Protein AF-A0A9E6A1Q3-F1 (afdb_monomer_lite)

pLDDT: mean 79.86, std 14.68, range [33.06, 96.88]

Structure (mmCIF, N/CA/C/O backbone):
data_AF-A0A9E6A1Q3-F1
#
_entry.id   AF-A0A9E6A1Q3-F1
#
loop_
_atom_site.group_PDB
_atom_site.id
_atom_site.type_symbol
_atom_site.label_atom_id
_atom_site.label_alt_id
_atom_site.label_comp_id
_atom_site.label_asym_id
_atom_site.label_entity_id
_atom_site.label_seq_id
_atom_site.pdbx_PDB_ins_code
_atom_site.Cartn_x
_atom_site.Cartn_y
_atom_site.Cartn_z
_atom_site.occupancy
_atom_site.B_iso_or_equiv
_atom_site.auth_seq_id
_atom_site.auth_comp_id
_atom_site.auth_asym_id
_atom_site.auth_atom_id
_atom_site.pdbx_PDB_model_num
ATOM 1 N N . MET A 1 1 ? 6.473 4.244 3.920 1.00 41.72 1 MET A N 1
ATOM 2 C CA . MET A 1 1 ? 5.531 4.643 5.007 1.00 41.72 1 MET A CA 1
ATOM 3 C C . MET A 1 1 ? 5.797 6.080 5.426 1.00 41.72 1 MET A C 1
ATOM 5 O O . MET A 1 1 ? 4.923 6.903 5.194 1.00 41.72 1 MET A O 1
ATOM 9 N N . SER A 1 2 ? 6.996 6.431 5.923 1.00 33.06 2 SER A N 1
ATOM 10 C CA . SER A 1 2 ? 7.360 7.853 6.108 1.00 33.06 2 SER A CA 1
ATOM 11 C C . SER A 1 2 ? 7.245 8.636 4.798 1.00 33.06 2 SER A C 1
ATOM 13 O O . SER A 1 2 ? 6.787 9.771 4.814 1.00 33.06 2 SER A O 1
ATOM 15 N N . GLU A 1 3 ? 7.528 7.963 3.676 1.00 45.31 3 GLU A N 1
ATOM 16 C CA . GLU A 1 3 ? 7.469 8.487 2.301 1.00 45.31 3 GLU A CA 1
ATOM 17 C C . GLU A 1 3 ? 6.041 8.794 1.790 1.00 45.31 3 GLU A C 1
ATOM 19 O O . GLU A 1 3 ? 5.881 9.364 0.717 1.00 45.31 3 GLU A O 1
ATOM 24 N N . VAL A 1 4 ? 4.988 8.430 2.542 1.00 49.69 4 VAL A N 1
ATOM 25 C CA . VAL A 1 4 ? 3.578 8.738 2.206 1.00 49.69 4 VAL A CA 1
ATOM 26 C C . VAL A 1 4 ? 2.952 9.749 3.184 1.00 49.69 4 VAL A C 1
ATOM 28 O O . VAL A 1 4 ? 1.752 9.999 3.167 1.00 49.69 4 VAL A O 1
ATOM 31 N N . GLY A 1 5 ? 3.761 10.332 4.074 1.00 54.75 5 GLY A N 1
ATOM 32 C CA . GLY A 1 5 ? 3.290 11.166 5.184 1.00 54.75 5 GLY A CA 1
ATOM 33 C C . GLY A 1 5 ? 3.018 10.389 6.477 1.00 54.75 5 GLY A C 1
ATOM 34 O O . GLY A 1 5 ? 2.595 10.993 7.458 1.00 54.75 5 GLY A O 1
ATOM 35 N N . TYR A 1 6 ? 3.307 9.080 6.514 1.00 61.31 6 TYR A N 1
ATOM 36 C CA . TYR A 1 6 ? 3.085 8.214 7.675 1.00 61.31 6 TYR A CA 1
ATOM 37 C C . TYR A 1 6 ? 4.383 7.888 8.422 1.00 61.31 6 TYR A C 1
ATOM 39 O O . TYR A 1 6 ? 5.135 6.986 8.060 1.00 61.31 6 TYR A O 1
ATOM 47 N N . THR A 1 7 ? 4.665 8.557 9.534 1.00 68.94 7 THR A N 1
ATOM 48 C CA . THR A 1 7 ? 5.829 8.213 10.365 1.00 68.94 7 THR A CA 1
ATOM 49 C C . THR A 1 7 ? 5.552 6.947 11.172 1.00 68.94 7 THR A C 1
ATOM 51 O O . THR A 1 7 ? 4.743 6.984 12.097 1.00 68.94 7 THR A O 1
ATOM 54 N N . VAL A 1 8 ? 6.230 5.839 10.847 1.00 71.62 8 VAL A N 1
ATOM 55 C CA . VAL A 1 8 ? 6.126 4.576 11.600 1.00 71.62 8 VAL A CA 1
ATOM 56 C C . VAL A 1 8 ? 6.721 4.765 12.993 1.00 71.62 8 VAL A C 1
ATOM 58 O O . VAL A 1 8 ? 7.899 5.081 13.132 1.00 71.62 8 VAL A O 1
ATOM 61 N N . ILE A 1 9 ? 5.900 4.556 14.016 1.00 69.38 9 ILE A N 1
ATOM 62 C CA . ILE A 1 9 ? 6.267 4.682 15.429 1.00 69.38 9 ILE A CA 1
ATOM 63 C C . ILE A 1 9 ? 6.872 3.371 15.923 1.00 69.38 9 ILE A C 1
ATOM 65 O O . ILE A 1 9 ? 7.862 3.369 16.650 1.00 69.38 9 ILE A O 1
ATOM 69 N N . SER A 1 10 ? 6.278 2.244 15.527 1.00 67.19 10 SER A N 1
ATOM 70 C CA . SER A 1 10 ? 6.780 0.927 15.895 1.00 67.19 10 SER A CA 1
ATOM 71 C C . SER A 1 10 ? 6.367 -0.135 14.881 1.00 67.19 10 SER A C 1
ATOM 73 O O . SER A 1 10 ? 5.315 -0.045 14.247 1.00 67.19 10 SER A O 1
ATOM 75 N N . ARG A 1 11 ? 7.243 -1.131 14.729 1.00 59.75 11 ARG A N 1
ATOM 76 C CA . ARG A 1 11 ? 6.952 -2.424 14.110 1.00 59.75 11 ARG A CA 1
ATOM 77 C C . ARG A 1 11 ? 7.217 -3.490 15.173 1.00 59.75 11 ARG A C 1
ATOM 79 O O . ARG A 1 11 ? 8.221 -3.364 15.886 1.00 59.75 11 ARG A O 1
ATOM 86 N N . PRO A 1 12 ? 6.366 -4.508 15.309 1.00 54.03 12 PRO A N 1
ATOM 87 C CA . PRO A 1 12 ? 6.517 -5.516 16.335 1.00 54.03 12 PRO A CA 1
ATOM 88 C C . PRO A 1 12 ? 7.824 -6.293 16.152 1.00 54.03 12 PRO A C 1
ATOM 90 O O . PRO A 1 12 ? 8.255 -6.598 15.037 1.00 54.03 12 PRO A O 1
ATOM 93 N N . LYS A 1 13 ? 8.479 -6.611 17.273 1.00 43.16 13 LYS A N 1
ATOM 94 C CA . LYS A 1 13 ? 9.633 -7.517 17.310 1.00 43.16 13 LYS A CA 1
ATOM 95 C C . LYS A 1 13 ? 9.126 -8.948 17.503 1.00 43.16 13 LYS A C 1
ATOM 97 O O . LYS A 1 13 ? 8.112 -9.168 18.163 1.00 43.16 13 LYS A O 1
ATOM 102 N N . ARG A 1 14 ? 9.834 -9.942 16.952 1.00 41.19 14 ARG A N 1
ATOM 103 C CA . ARG A 1 14 ? 9.524 -11.362 17.208 1.00 41.19 14 ARG A CA 1
ATOM 104 C C . ARG A 1 14 ? 9.486 -11.616 18.725 1.00 41.19 14 ARG A C 1
ATOM 106 O O . ARG A 1 14 ? 10.482 -11.359 19.394 1.00 41.19 14 ARG A O 1
ATOM 113 N N . GLY A 1 15 ? 8.362 -12.130 19.235 1.00 42.81 15 GLY A N 1
ATOM 114 C CA . GLY A 1 15 ? 8.208 -12.591 20.624 1.00 42.81 15 GLY A CA 1
ATOM 115 C C . GLY A 1 15 ? 7.443 -11.675 21.593 1.00 42.81 15 GLY A C 1
ATOM 116 O O . GLY A 1 15 ? 7.253 -12.072 22.736 1.00 42.81 15 GLY A O 1
ATOM 117 N N . THR A 1 16 ? 6.985 -10.487 21.182 1.00 51.22 16 THR A N 1
ATOM 118 C CA . THR A 1 16 ? 6.140 -9.611 22.024 1.00 51.22 16 THR A CA 1
ATOM 119 C C . THR A 1 16 ? 4.667 -9.708 21.643 1.00 51.22 16 THR A C 1
ATOM 121 O O . THR A 1 16 ? 4.363 -9.713 20.452 1.00 51.22 16 THR A O 1
ATOM 124 N N . THR A 1 17 ? 3.764 -9.742 22.631 1.00 64.81 17 THR A N 1
ATOM 125 C CA . THR A 1 17 ? 2.309 -9.632 22.422 1.00 64.81 17 THR A CA 1
ATOM 126 C C . THR A 1 17 ? 1.991 -8.318 21.715 1.00 64.81 17 THR A C 1
ATOM 128 O O . THR A 1 17 ? 2.450 -7.263 22.151 1.00 64.81 17 THR A O 1
ATOM 131 N N . GLN A 1 18 ? 1.255 -8.393 20.606 1.00 69.94 18 GLN A N 1
ATOM 132 C CA . GLN A 1 18 ? 1.054 -7.263 19.688 1.00 69.94 18 GLN A CA 1
ATOM 133 C C . GLN A 1 18 ? -0.307 -6.576 19.874 1.00 69.94 18 GLN A C 1
ATOM 135 O O . GLN A 1 18 ? -0.526 -5.523 19.288 1.00 69.94 18 GLN A O 1
ATOM 140 N N . TYR A 1 19 ? -1.179 -7.128 20.732 1.00 85.44 19 TYR A N 1
ATOM 141 C CA . TYR A 1 19 ? -2.504 -6.590 21.085 1.00 85.44 19 TYR A CA 1
ATOM 142 C C . TYR A 1 19 ? -3.284 -6.095 19.855 1.00 85.44 19 TYR A C 1
ATOM 144 O O . TYR A 1 19 ? -3.743 -4.955 19.811 1.00 85.44 19 TYR A O 1
ATOM 152 N N . GLY A 1 20 ? -3.301 -6.926 18.811 1.00 82.81 20 GLY A N 1
ATOM 153 C CA . GLY A 1 20 ? -3.921 -6.648 17.517 1.00 82.81 20 GLY A CA 1
ATOM 154 C C . GLY A 1 20 ? -3.235 -5.638 16.582 1.00 82.81 20 GLY A C 1
ATOM 155 O O . GLY A 1 20 ? -3.637 -5.561 15.421 1.00 82.81 20 GLY A O 1
ATOM 156 N N . VAL A 1 21 ? -2.210 -4.891 17.022 1.00 86.12 21 VAL A N 1
ATOM 157 C CA . VAL A 1 21 ? -1.504 -3.887 16.198 1.00 86.12 21 VAL A CA 1
ATOM 158 C C . VAL A 1 21 ? -0.255 -4.471 15.538 1.00 86.12 21 VAL A C 1
ATOM 160 O O . VAL A 1 21 ? 0.769 -4.687 16.191 1.00 86.12 21 VAL A O 1
ATOM 163 N N . ASP A 1 22 ? -0.290 -4.606 14.213 1.00 82.75 22 ASP A N 1
ATOM 164 C CA . ASP A 1 22 ? 0.867 -5.007 13.407 1.00 82.75 22 ASP A CA 1
ATOM 165 C C . ASP A 1 22 ? 1.773 -3.822 13.059 1.00 82.75 22 ASP A C 1
ATOM 167 O O . ASP A 1 22 ? 2.991 -3.965 12.953 1.00 82.75 22 ASP A O 1
ATOM 171 N N . VAL A 1 23 ? 1.214 -2.624 12.862 1.00 83.06 23 VAL A N 1
ATOM 172 C CA . VAL A 1 23 ? 2.000 -1.402 12.627 1.00 83.06 23 VAL A CA 1
ATOM 173 C C . VAL A 1 23 ? 1.322 -0.208 13.284 1.00 83.06 23 VAL A C 1
ATOM 175 O O . VAL A 1 23 ? 0.138 0.030 13.080 1.00 83.06 23 VAL A O 1
ATOM 178 N N . ALA A 1 24 ? 2.097 0.602 14.008 1.00 86.25 24 ALA A N 1
ATOM 179 C CA . ALA A 1 24 ? 1.645 1.905 14.488 1.00 86.25 24 ALA A CA 1
ATOM 180 C C . ALA A 1 24 ? 2.363 3.027 13.733 1.00 86.25 24 ALA A C 1
ATOM 182 O O . ALA A 1 24 ? 3.597 3.033 13.647 1.00 86.25 24 ALA A O 1
ATOM 183 N N . ALA A 1 25 ? 1.615 4.002 13.225 1.00 86.12 25 ALA A N 1
ATOM 184 C CA . ALA A 1 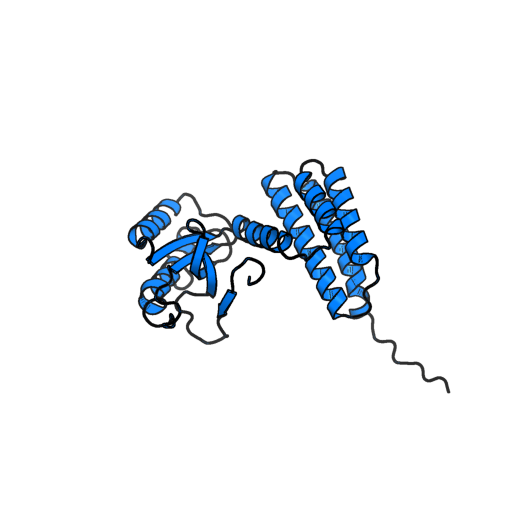25 ? 2.150 5.160 12.516 1.00 86.12 25 ALA A CA 1
ATOM 185 C C . ALA A 1 25 ? 1.419 6.456 12.903 1.00 86.12 25 ALA A C 1
ATOM 187 O O . ALA A 1 25 ? 0.345 6.418 13.486 1.00 86.12 25 ALA A O 1
ATOM 188 N N . THR A 1 26 ? 1.993 7.615 12.583 1.00 85.94 26 THR A N 1
ATOM 189 C CA . THR A 1 26 ? 1.254 8.892 12.571 1.00 85.94 26 THR A CA 1
ATOM 190 C C . THR A 1 26 ? 1.211 9.441 11.161 1.00 85.94 26 THR A C 1
ATOM 192 O O . THR A 1 26 ? 2.246 9.415 10.503 1.00 85.94 26 THR A O 1
ATOM 195 N N . GLY A 1 27 ? 0.073 9.959 10.719 1.00 84.75 27 GLY A N 1
ATOM 196 C CA . GLY A 1 27 ? -0.100 10.530 9.384 1.00 84.75 27 GLY A CA 1
ATOM 197 C C . GLY A 1 27 ? -1.204 11.584 9.355 1.00 84.75 27 GLY A C 1
ATOM 198 O O . GLY A 1 27 ? -1.805 11.845 10.398 1.00 84.75 27 GLY A O 1
ATOM 199 N N . PRO A 1 28 ? -1.447 12.224 8.205 1.00 80.81 28 PRO A N 1
ATOM 200 C CA . PRO A 1 28 ? -2.583 13.121 8.048 1.00 80.81 28 PRO A CA 1
ATOM 201 C C . PRO A 1 28 ? -3.895 12.328 8.080 1.00 80.81 28 PRO A C 1
ATOM 203 O O . PRO A 1 28 ? -3.993 11.245 7.504 1.00 80.81 28 PRO A O 1
ATOM 206 N N . HIS A 1 29 ? -4.897 12.872 8.756 1.00 84.06 29 HIS A N 1
ATOM 207 C CA . HIS A 1 29 ? -6.258 12.369 8.776 1.00 84.06 29 HIS A CA 1
ATOM 208 C C . HIS A 1 29 ? -6.844 12.443 7.358 1.00 84.06 29 HIS A C 1
ATOM 210 O O . HIS A 1 29 ? -6.679 13.484 6.716 1.00 84.06 29 HIS A O 1
ATOM 216 N N . PRO A 1 30 ? -7.535 11.401 6.861 1.00 73.69 30 PRO A N 1
ATOM 217 C CA . PRO A 1 30 ? -8.061 11.389 5.495 1.00 73.69 30 PRO A CA 1
ATOM 218 C C . PRO A 1 30 ? -9.034 12.540 5.217 1.00 73.69 30 PRO A C 1
ATOM 220 O O . PRO A 1 30 ? -8.963 13.159 4.161 1.00 73.69 30 PRO A O 1
ATOM 223 N N . GLU A 1 31 ? -9.898 12.853 6.186 1.00 78.31 31 GLU A N 1
ATOM 224 C CA . GLU A 1 31 ? -10.905 13.915 6.047 1.00 78.31 31 GLU A CA 1
ATOM 225 C C . GLU A 1 31 ? -10.415 15.306 6.478 1.00 78.31 31 GLU A C 1
ATOM 227 O O . GLU A 1 31 ? -10.558 16.273 5.734 1.00 78.31 31 GLU A O 1
ATOM 232 N N . THR A 1 32 ? -9.822 15.433 7.672 1.00 82.06 32 THR A N 1
ATOM 233 C CA . THR A 1 32 ? -9.476 16.744 8.251 1.00 82.06 32 THR A CA 1
ATOM 234 C C . THR A 1 32 ? -8.068 17.224 7.893 1.00 82.06 32 THR A C 1
ATOM 236 O O . THR A 1 32 ? -7.755 18.401 8.053 1.00 82.06 32 THR A O 1
ATOM 239 N N . GLY A 1 33 ? -7.186 16.330 7.431 1.00 80.19 33 GLY A N 1
ATOM 240 C CA . GLY A 1 33 ? -5.771 16.620 7.180 1.00 80.19 33 GLY A CA 1
ATOM 241 C C . GLY A 1 33 ? -4.913 16.813 8.439 1.00 80.19 33 GLY A C 1
ATOM 242 O O . GLY A 1 33 ? -3.691 16.938 8.329 1.00 80.19 33 GLY A O 1
ATOM 243 N N . GLU A 1 34 ? -5.511 16.809 9.634 1.00 86.50 34 GLU A N 1
ATOM 244 C CA . GLU A 1 34 ? -4.795 16.941 10.906 1.00 86.50 34 GLU A CA 1
ATOM 245 C C . GLU A 1 34 ? -3.989 15.686 11.251 1.00 86.50 34 GLU A C 1
ATOM 247 O O . GLU A 1 34 ? -4.135 14.630 10.646 1.00 86.50 34 GLU A O 1
ATOM 252 N N . LYS A 1 35 ? -3.092 15.765 12.236 1.00 88.69 35 LYS A N 1
ATOM 253 C CA . LYS A 1 35 ? -2.249 14.619 12.584 1.00 88.69 35 LYS A CA 1
ATOM 254 C C . LYS A 1 35 ? -3.039 13.565 13.369 1.00 88.69 35 LYS A C 1
ATOM 256 O O . LYS A 1 35 ? -3.413 13.805 14.512 1.00 88.69 35 LYS A O 1
ATOM 261 N N . ALA A 1 36 ? -3.175 12.376 12.795 1.00 91.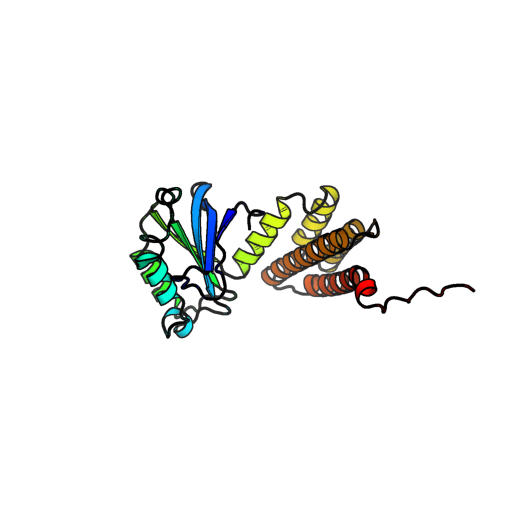06 36 ALA A N 1
ATOM 262 C CA . ALA A 1 36 ? -3.813 11.211 13.399 1.00 91.06 36 ALA A CA 1
ATOM 263 C C . ALA A 1 36 ? -2.807 10.081 13.670 1.00 91.06 36 ALA A C 1
ATOM 265 O O . ALA A 1 36 ? -1.750 9.983 13.030 1.00 91.06 36 ALA A O 1
ATOM 266 N N . MET A 1 37 ? -3.135 9.210 14.625 1.00 91.50 37 MET A N 1
ATOM 267 C CA . MET A 1 37 ? -2.415 7.963 14.877 1.00 91.50 37 MET A CA 1
ATOM 268 C C . MET A 1 37 ? -3.121 6.816 14.158 1.00 91.50 37 MET A C 1
ATOM 270 O O . MET A 1 37 ? -4.300 6.585 14.377 1.00 91.50 37 MET A O 1
ATOM 274 N N . PHE A 1 38 ? -2.388 6.071 13.341 1.00 90.94 38 PHE A N 1
ATOM 275 C CA . PHE A 1 38 ? -2.890 4.915 12.612 1.00 90.94 38 PHE A CA 1
ATOM 276 C C . PHE A 1 38 ? -2.417 3.629 13.281 1.00 90.94 38 PHE A C 1
ATOM 278 O O . PHE A 1 38 ? -1.216 3.455 13.521 1.00 90.94 38 PHE A O 1
ATOM 285 N N . LEU A 1 39 ? -3.361 2.737 13.565 1.00 92.00 39 LEU A N 1
ATOM 286 C CA . LEU A 1 39 ? -3.146 1.416 14.145 1.00 92.00 39 LEU A CA 1
ATOM 287 C C . LEU A 1 39 ? -3.582 0.379 13.112 1.00 92.00 39 LEU A C 1
ATOM 289 O O . LEU A 1 39 ? -4.772 0.173 12.900 1.00 92.00 39 LEU A O 1
ATOM 293 N N . LEU A 1 40 ? -2.615 -0.214 12.417 1.00 88.44 40 LEU A N 1
ATOM 294 C CA . LEU A 1 40 ? -2.871 -1.137 11.318 1.00 88.44 40 LEU A CA 1
ATOM 295 C C . LEU A 1 40 ? -2.932 -2.562 11.863 1.00 88.44 40 LEU A C 1
ATOM 297 O O . LEU A 1 40 ? -1.990 -3.002 12.530 1.00 88.44 40 LEU A O 1
ATOM 301 N N . SER A 1 41 ? -3.997 -3.274 11.512 1.00 87.50 41 SER A N 1
ATOM 302 C CA . SER A 1 41 ? -4.129 -4.719 11.700 1.00 87.50 41 SER A CA 1
ATOM 303 C C . SER A 1 41 ? -4.179 -5.379 10.323 1.00 87.50 41 SER A C 1
ATOM 305 O O . SER A 1 41 ? -5.018 -5.021 9.498 1.00 87.50 41 SER A O 1
ATOM 307 N N . ILE A 1 42 ? -3.232 -6.270 10.035 1.00 83.62 42 ILE A N 1
ATOM 308 C CA . ILE A 1 42 ? -2.949 -6.787 8.694 1.00 83.62 42 ILE A CA 1
ATOM 309 C C . ILE A 1 42 ? -3.382 -8.251 8.583 1.00 83.62 42 ILE A C 1
ATOM 311 O O . ILE A 1 42 ? -2.961 -9.110 9.361 1.00 83.62 42 ILE A O 1
ATOM 315 N N . LYS A 1 43 ? -4.165 -8.557 7.545 1.00 81.44 43 LYS A N 1
ATOM 316 C CA . LYS A 1 43 ? -4.543 -9.918 7.144 1.00 81.44 43 LYS A CA 1
ATOM 317 C C . LYS A 1 43 ? -4.266 -10.163 5.666 1.00 81.44 43 LYS A C 1
ATOM 319 O O . LYS A 1 43 ? -4.310 -9.262 4.838 1.00 81.44 43 LYS A O 1
ATOM 324 N N . SER A 1 44 ? -3.914 -11.396 5.327 1.00 72.00 44 SER A N 1
ATOM 325 C CA . SER A 1 44 ? -3.667 -11.801 3.941 1.00 72.00 44 SER A CA 1
ATOM 326 C C . SER A 1 44 ? -4.926 -12.399 3.323 1.00 72.00 44 SER A C 1
ATOM 328 O O . SER A 1 44 ? -5.563 -13.224 3.967 1.00 72.00 44 SER A O 1
ATOM 330 N N . GLY A 1 45 ? -5.202 -12.080 2.057 1.00 74.00 45 GLY A N 1
ATOM 331 C CA . GLY A 1 45 ? -6.327 -12.649 1.307 1.00 74.00 45 GLY A CA 1
ATOM 332 C C . GLY A 1 45 ? -7.638 -11.877 1.470 1.00 74.00 45 GLY A C 1
ATOM 333 O O . GLY A 1 45 ? -7.629 -10.728 1.921 1.00 74.00 45 GLY A O 1
ATOM 334 N N . ASN A 1 46 ? -8.734 -12.514 1.051 1.00 76.94 46 ASN A N 1
ATOM 335 C CA . ASN A 1 46 ? -10.092 -11.983 1.167 1.00 76.94 46 ASN A CA 1
ATOM 336 C C . ASN A 1 46 ? -10.575 -12.057 2.615 1.00 76.94 46 ASN A C 1
ATOM 338 O O . ASN A 1 46 ? -10.248 -12.995 3.346 1.00 76.94 46 ASN A O 1
ATOM 342 N N . LEU A 1 47 ? -11.391 -11.086 3.015 1.00 83.31 47 LEU A N 1
ATOM 343 C CA . LEU A 1 47 ? -12.027 -11.088 4.321 1.00 83.31 47 LEU A CA 1
ATOM 344 C C . LEU A 1 47 ? -13.383 -11.788 4.209 1.00 83.31 47 LEU A C 1
ATOM 346 O O . LEU A 1 47 ? -14.385 -11.166 3.865 1.00 83.31 47 LEU A O 1
ATOM 350 N N . ALA A 1 48 ? -13.381 -13.089 4.492 1.00 87.38 48 ALA A N 1
ATOM 351 C CA . ALA A 1 48 ? -14.572 -13.925 4.604 1.00 87.38 48 ALA A CA 1
ATOM 352 C C . ALA A 1 48 ? -15.083 -13.976 6.055 1.00 87.38 48 ALA A C 1
ATOM 354 O O . ALA A 1 48 ? -14.433 -13.506 6.996 1.00 87.38 48 ALA A O 1
ATOM 355 N N . ARG A 1 49 ? -16.234 -14.620 6.276 1.00 86.00 49 ARG A N 1
ATOM 356 C CA . ARG A 1 49 ? -16.831 -14.773 7.615 1.00 86.00 49 ARG A CA 1
ATOM 357 C C . ARG A 1 49 ? -15.890 -15.397 8.654 1.00 86.00 49 ARG A C 1
ATOM 359 O O . ARG A 1 49 ? -15.880 -14.948 9.804 1.00 86.00 49 ARG A O 1
ATOM 366 N N . ASP A 1 50 ? -15.123 -16.411 8.262 1.00 86.44 50 ASP A N 1
ATOM 367 C CA . ASP A 1 50 ? -14.193 -17.086 9.170 1.00 86.44 50 ASP A CA 1
ATOM 368 C C . ASP A 1 50 ? -12.993 -16.204 9.517 1.00 86.44 50 ASP A C 1
ATOM 370 O O . ASP A 1 50 ? -12.642 -16.087 10.690 1.00 86.44 50 ASP A O 1
ATOM 374 N N . GLU A 1 51 ? -12.449 -15.488 8.534 1.00 85.12 51 GLU A N 1
ATOM 375 C CA . GLU A 1 51 ? -11.359 -14.530 8.745 1.00 85.12 51 GLU A CA 1
ATOM 376 C C . GLU A 1 51 ? -11.798 -13.315 9.573 1.00 85.12 51 GLU A C 1
ATOM 378 O O . GLU A 1 51 ? -10.986 -12.680 10.248 1.00 85.12 51 GLU A O 1
ATOM 383 N N . TRP A 1 52 ? -13.094 -12.996 9.586 1.00 87.94 52 TRP A N 1
ATOM 384 C CA . TRP A 1 52 ? -13.628 -11.927 10.420 1.00 87.94 52 TRP A CA 1
ATOM 385 C C . TRP A 1 52 ? -13.703 -12.304 11.899 1.00 87.94 52 TRP A C 1
ATOM 387 O O . TRP A 1 52 ? -13.241 -11.529 12.732 1.00 87.94 52 TRP A O 1
ATOM 397 N N . ALA A 1 53 ? -14.267 -13.465 12.251 1.00 83.12 53 ALA A N 1
ATOM 398 C CA . ALA A 1 53 ? -14.625 -13.769 13.644 1.00 83.12 53 ALA A CA 1
ATOM 399 C C . ALA A 1 53 ? -14.115 -15.114 14.189 1.00 83.12 53 ALA A C 1
ATOM 401 O O . ALA A 1 53 ? -14.135 -15.316 15.407 1.00 83.12 53 ALA A O 1
ATOM 402 N N . THR A 1 54 ? -13.680 -16.043 13.339 1.00 80.50 54 THR A N 1
ATOM 403 C CA . THR A 1 54 ? -13.419 -17.424 13.751 1.00 80.50 54 THR A CA 1
ATOM 404 C C . THR A 1 54 ? -11.937 -17.643 14.070 1.00 80.50 54 THR A C 1
ATOM 406 O O . THR A 1 54 ? -11.086 -17.778 13.198 1.00 80.50 54 THR A O 1
ATOM 409 N N . GLY A 1 55 ? -11.626 -17.767 15.362 1.00 72.75 55 GLY A N 1
ATOM 410 C CA . GLY A 1 55 ? -10.306 -18.178 15.845 1.00 72.75 55 GLY A CA 1
ATOM 411 C C . GLY A 1 55 ? -9.358 -17.024 16.180 1.00 72.75 55 GLY A C 1
ATOM 412 O O . GLY A 1 55 ? -9.635 -15.853 15.951 1.00 72.75 55 GLY A O 1
ATOM 413 N N . LYS A 1 56 ? -8.200 -17.360 16.764 1.00 69.25 56 LYS A N 1
ATOM 414 C CA . LYS A 1 56 ? -7.226 -16.370 17.273 1.00 69.25 56 LYS A CA 1
ATOM 415 C C . LYS A 1 56 ? -6.556 -15.532 16.182 1.00 69.25 56 LYS A C 1
ATOM 417 O O . LYS A 1 56 ? -5.923 -14.534 16.493 1.00 69.25 56 LYS A O 1
ATOM 422 N N . GLN A 1 57 ? -6.633 -15.983 14.932 1.00 71.81 57 GLN A N 1
ATOM 423 C CA . GLN A 1 57 ? -6.071 -15.287 13.778 1.00 71.81 57 GLN A CA 1
ATOM 424 C C . GLN A 1 57 ? -7.121 -14.476 13.017 1.00 71.81 57 GLN A C 1
ATOM 426 O O . GLN A 1 57 ? -6.757 -13.834 12.039 1.00 71.81 57 GLN A O 1
ATOM 431 N N . ALA A 1 58 ? -8.375 -14.454 13.471 1.00 85.50 58 ALA A N 1
ATOM 432 C CA . ALA A 1 58 ? -9.395 -13.610 12.877 1.00 85.50 58 ALA A CA 1
ATOM 433 C C . ALA A 1 58 ? -9.129 -12.119 13.156 1.00 85.50 58 ALA A C 1
ATOM 435 O O . ALA A 1 58 ? -8.432 -11.745 14.110 1.00 85.50 58 ALA A O 1
ATOM 436 N N . LEU A 1 59 ? -9.688 -11.256 12.312 1.00 87.88 59 LEU A N 1
ATOM 437 C CA . LEU A 1 59 ? -9.476 -9.816 12.380 1.00 87.88 59 LEU A CA 1
ATOM 438 C C . LEU A 1 59 ? -10.199 -9.186 13.575 1.00 87.88 59 LEU A C 1
ATOM 440 O O . LEU A 1 59 ? -9.580 -8.439 14.327 1.00 87.88 59 LEU A O 1
ATOM 444 N N . ARG A 1 60 ? -11.472 -9.520 13.812 1.00 91.50 60 ARG A N 1
ATOM 445 C CA . ARG A 1 60 ? -12.269 -8.896 14.878 1.00 91.50 60 ARG A CA 1
ATOM 446 C C . ARG A 1 60 ? -11.645 -9.029 16.274 1.00 91.50 60 ARG A C 1
ATOM 448 O O . ARG A 1 60 ? -11.552 -7.999 16.936 1.00 91.50 60 ARG A O 1
ATOM 455 N N . PRO A 1 61 ? -11.168 -10.207 16.726 1.00 91.25 61 PRO A N 1
ATOM 456 C CA . PRO A 1 61 ? -10.479 -10.307 18.013 1.00 91.25 61 PRO A CA 1
ATOM 457 C C . PRO A 1 61 ? -9.257 -9.388 18.109 1.00 91.25 61 PRO A C 1
ATOM 459 O O . PRO A 1 61 ? -8.987 -8.826 19.164 1.00 91.25 61 PRO A O 1
ATOM 462 N N . SER A 1 62 ? -8.544 -9.189 16.995 1.00 90.69 62 SER A N 1
ATOM 463 C CA . SER A 1 62 ? -7.413 -8.260 16.947 1.00 90.69 62 SER A CA 1
ATOM 464 C C . SER A 1 62 ? -7.890 -6.818 17.143 1.00 90.69 62 SER A C 1
ATOM 466 O O . SER A 1 62 ? -7.314 -6.092 17.943 1.00 90.69 62 SER A O 1
ATOM 468 N N . LEU A 1 63 ? -8.981 -6.408 16.489 1.00 93.38 63 LEU A N 1
ATOM 469 C CA . LEU A 1 63 ? -9.561 -5.071 16.671 1.00 93.38 63 LEU A CA 1
ATOM 470 C C . LEU A 1 63 ? -10.072 -4.848 18.103 1.00 93.38 63 LEU A C 1
ATOM 472 O O . LEU A 1 63 ? -9.873 -3.772 18.662 1.00 93.38 63 LEU A O 1
ATOM 476 N N . GLU A 1 64 ? -10.689 -5.861 18.712 1.00 93.94 64 GLU A N 1
ATOM 477 C CA . GLU A 1 64 ? -11.119 -5.820 20.115 1.00 93.94 64 GLU A CA 1
ATOM 478 C C . GLU A 1 64 ? -9.908 -5.641 21.056 1.00 93.94 64 GLU A C 1
ATOM 480 O O . GLU A 1 64 ? -9.935 -4.776 21.928 1.00 93.94 64 GLU A O 1
ATOM 485 N N . GLU A 1 65 ? -8.786 -6.335 20.822 1.00 92.31 65 GLU A N 1
ATOM 486 C CA . GLU A 1 65 ? -7.544 -6.111 21.582 1.00 92.31 65 GLU A CA 1
ATOM 487 C C . GLU A 1 65 ? -6.976 -4.688 21.415 1.00 92.31 65 GLU A C 1
ATOM 489 O O . GLU A 1 65 ? -6.449 -4.114 22.378 1.00 92.31 65 GLU A O 1
ATOM 494 N N . ILE A 1 66 ? -7.094 -4.096 20.219 1.00 93.25 66 ILE A N 1
ATOM 495 C CA . ILE A 1 66 ? -6.667 -2.711 19.977 1.00 93.25 66 ILE A CA 1
ATOM 496 C C . ILE A 1 66 ? -7.471 -1.750 20.856 1.00 93.25 66 ILE A C 1
ATOM 498 O O . ILE A 1 66 ? -6.884 -0.895 21.529 1.00 93.25 66 ILE A O 1
ATOM 502 N N . LEU A 1 67 ? -8.796 -1.900 20.851 1.00 94.00 67 LEU A N 1
ATOM 503 C CA . LEU A 1 67 ? -9.731 -1.052 21.590 1.00 94.00 67 LEU A CA 1
ATOM 504 C C . LEU A 1 67 ? -9.568 -1.220 23.107 1.00 94.00 67 LEU A C 1
ATOM 506 O O . LEU A 1 67 ? -9.431 -0.232 23.828 1.00 94.00 67 LEU A O 1
ATOM 510 N N . ASP A 1 68 ? -9.514 -2.463 23.584 1.00 93.75 68 ASP A N 1
ATOM 511 C CA . ASP A 1 68 ? -9.586 -2.774 25.014 1.00 93.75 68 ASP A CA 1
ATOM 512 C C . ASP A 1 68 ? -8.226 -2.685 25.720 1.00 93.75 68 ASP A C 1
ATOM 514 O O . ASP A 1 68 ? -8.146 -2.446 26.933 1.00 93.75 68 ASP A O 1
ATOM 518 N N . VAL A 1 69 ? -7.128 -2.899 24.986 1.00 92.44 69 VAL A N 1
ATOM 519 C CA . VAL A 1 69 ? -5.788 -3.032 25.574 1.00 92.44 69 VAL A CA 1
ATOM 520 C C . VAL A 1 69 ? -4.802 -2.039 24.982 1.00 92.44 69 VAL A C 1
ATOM 522 O O . VAL A 1 69 ? -4.161 -1.303 25.740 1.00 92.44 69 VAL A O 1
ATOM 525 N N . TYR A 1 70 ? -4.655 -1.991 23.658 1.00 91.31 70 TYR A N 1
ATOM 526 C CA . TYR A 1 70 ? -3.592 -1.196 23.048 1.00 91.31 70 TYR A CA 1
ATOM 527 C C . TYR A 1 70 ? -3.814 0.308 23.236 1.00 91.31 70 TYR A C 1
ATOM 529 O O . TYR A 1 70 ? -2.933 0.997 23.761 1.00 91.31 70 TYR A O 1
ATOM 537 N N . ILE A 1 71 ? -4.987 0.821 22.849 1.00 92.12 71 ILE A N 1
ATOM 538 C CA . ILE A 1 71 ? -5.316 2.247 22.961 1.00 92.12 71 ILE A CA 1
ATOM 539 C C . ILE A 1 71 ? -5.219 2.726 24.419 1.00 92.12 71 ILE A C 1
ATOM 541 O O . ILE A 1 71 ? -4.504 3.703 24.662 1.00 92.12 71 ILE A O 1
ATOM 545 N N . PRO A 1 72 ? -5.823 2.043 25.412 1.00 90.56 72 PRO A N 1
ATOM 546 C CA . PRO A 1 72 ? -5.816 2.539 26.784 1.00 90.56 72 PRO A CA 1
ATOM 547 C C . PRO A 1 72 ? -4.457 2.402 27.485 1.00 90.56 72 PRO A C 1
ATOM 549 O O . PRO A 1 72 ? -4.122 3.236 28.327 1.00 90.56 72 PRO A O 1
ATOM 552 N N . LYS A 1 73 ? -3.672 1.353 27.182 1.00 89.50 73 LYS A N 1
ATOM 553 C CA . LYS A 1 73 ? -2.482 0.991 27.984 1.00 89.50 73 LYS A CA 1
ATOM 554 C C . LYS A 1 73 ? -1.143 1.190 27.280 1.00 89.50 73 LYS A C 1
ATOM 556 O O . LYS A 1 73 ? -0.134 1.360 27.962 1.00 89.50 73 LYS A O 1
ATOM 561 N N . HIS A 1 74 ? -1.109 1.158 25.950 1.00 87.81 74 HIS A N 1
ATOM 562 C CA . HIS A 1 74 ? 0.138 1.136 25.176 1.00 87.81 74 HIS A CA 1
ATOM 563 C C . HIS A 1 74 ? 0.362 2.383 24.315 1.00 87.81 74 HIS A C 1
ATOM 565 O O . HIS A 1 74 ? 1.498 2.645 23.906 1.00 87.81 74 HIS A O 1
ATOM 571 N N . VAL A 1 75 ? -0.665 3.207 24.089 1.00 86.88 75 VAL A N 1
ATOM 572 C CA . VAL A 1 75 ? -0.489 4.510 23.439 1.00 86.88 75 VAL A CA 1
ATOM 573 C C . VAL A 1 75 ? 0.222 5.476 24.391 1.00 86.88 75 VAL A C 1
ATOM 575 O O . VAL A 1 75 ? -0.270 5.824 25.464 1.00 86.88 75 VAL A O 1
ATOM 578 N N . SER A 1 76 ? 1.408 5.936 23.983 1.00 83.94 76 SER A N 1
ATOM 579 C CA . SER A 1 76 ? 2.182 6.934 24.730 1.00 83.94 76 SER A CA 1
ATOM 580 C C . SER A 1 76 ? 1.408 8.247 24.887 1.00 83.94 76 SER A C 1
ATOM 582 O O . SER A 1 76 ? 0.726 8.680 23.959 1.00 83.94 76 SER A O 1
ATOM 584 N N . LYS A 1 77 ? 1.599 8.942 26.019 1.00 84.44 77 LYS A N 1
ATOM 585 C CA . LYS A 1 77 ? 0.950 10.231 26.339 1.00 84.44 77 LYS A CA 1
ATOM 586 C C . LYS A 1 77 ? 1.046 11.268 25.217 1.00 84.44 77 LYS A C 1
ATOM 588 O O . LYS A 1 77 ? 0.119 12.041 25.018 1.00 84.44 77 LYS A O 1
ATOM 593 N N . ARG A 1 78 ? 2.141 11.253 24.446 1.00 83.25 78 ARG A N 1
ATOM 594 C CA . ARG A 1 78 ? 2.352 12.154 23.300 1.00 83.25 78 ARG A CA 1
ATOM 595 C C . ARG A 1 78 ? 1.311 11.985 22.181 1.00 83.25 78 ARG A C 1
ATOM 597 O O . ARG A 1 78 ? 1.110 12.923 21.419 1.00 83.25 78 ARG A O 1
ATOM 604 N N . TYR A 1 79 ? 0.692 10.812 22.063 1.00 86.06 79 TYR A N 1
ATOM 605 C CA . TYR A 1 79 ? -0.266 10.479 21.003 1.00 86.06 79 TYR A CA 1
ATOM 606 C C . TYR A 1 79 ? -1.700 10.295 21.522 1.00 86.06 79 TYR A C 1
ATOM 608 O O . TYR A 1 79 ? -2.606 10.117 20.721 1.00 86.06 79 TYR A O 1
ATOM 616 N N . GLN A 1 80 ? -1.929 10.356 22.840 1.00 84.00 80 GLN A N 1
ATOM 617 C CA . GLN A 1 80 ? -3.248 10.093 23.439 1.00 84.00 80 GLN A CA 1
ATOM 618 C C . GLN A 1 80 ? -4.343 11.051 22.949 1.00 84.00 80 GLN A C 1
ATOM 620 O O . GLN A 1 80 ? -5.477 10.621 22.744 1.00 84.00 80 GLN A O 1
ATOM 625 N N . GLN A 1 81 ? -3.986 12.323 22.748 1.00 86.69 81 GLN A N 1
ATOM 626 C CA . GLN A 1 81 ? -4.902 13.378 22.300 1.00 86.69 81 GLN A CA 1
ATOM 627 C C . GLN A 1 81 ? -5.122 13.407 20.781 1.00 86.69 81 GLN A C 1
ATOM 629 O O . GLN A 1 81 ? -5.929 14.197 20.311 1.00 86.69 81 GLN A O 1
ATOM 634 N N . MET A 1 82 ? -4.396 12.593 20.010 1.00 91.56 82 MET A N 1
ATOM 635 C CA . MET A 1 82 ? -4.621 12.498 18.566 1.00 91.56 82 MET A CA 1
ATOM 636 C C . MET A 1 82 ? -5.814 11.572 18.299 1.00 91.56 82 MET A C 1
ATOM 638 O O . MET A 1 82 ? -5.990 10.614 19.059 1.00 91.56 82 MET A O 1
ATOM 642 N N . PRO A 1 83 ? -6.592 11.794 17.226 1.00 94.06 83 PRO A N 1
ATOM 643 C CA . PRO A 1 83 ? -7.561 10.808 16.762 1.00 94.06 83 PRO A CA 1
ATOM 644 C C . PRO A 1 83 ? -6.842 9.509 16.375 1.00 94.06 83 PRO A C 1
ATOM 646 O O . PRO A 1 83 ? -5.719 9.529 15.850 1.00 94.06 83 PRO A O 1
ATOM 649 N N . LYS A 1 84 ? -7.469 8.373 16.687 1.00 95.38 84 LYS A N 1
ATOM 650 C CA . LYS A 1 84 ? -6.945 7.027 16.452 1.00 95.38 84 LYS A CA 1
ATOM 651 C C . LYS A 1 84 ? -7.729 6.429 15.294 1.00 95.38 84 LYS A C 1
ATOM 653 O O . LYS A 1 84 ? -8.917 6.176 15.429 1.00 95.38 84 LYS A O 1
ATOM 658 N N . ILE A 1 85 ? -7.050 6.181 14.184 1.00 94.44 85 ILE A N 1
ATOM 659 C CA . ILE A 1 85 ? -7.615 5.503 13.022 1.00 94.44 85 ILE A CA 1
ATOM 660 C C . ILE A 1 85 ? -7.157 4.048 13.060 1.00 94.44 85 ILE A C 1
ATOM 662 O O . ILE A 1 85 ? -5.969 3.749 12.904 1.00 94.44 85 ILE A O 1
ATOM 666 N N . ILE A 1 86 ? -8.095 3.137 13.288 1.00 94.69 86 ILE A N 1
ATOM 667 C CA . ILE A 1 86 ? -7.863 1.697 13.240 1.00 94.69 86 ILE A CA 1
ATOM 668 C C . ILE A 1 86 ? -8.048 1.248 11.789 1.00 94.69 86 ILE A C 1
ATOM 670 O O . ILE A 1 86 ? -9.157 1.250 11.259 1.00 94.69 86 ILE A O 1
ATOM 674 N N . ALA A 1 87 ? -6.947 0.894 11.132 1.00 90.50 87 ALA A N 1
ATOM 675 C CA . ALA A 1 87 ? -6.949 0.501 9.729 1.00 90.50 87 ALA A CA 1
ATOM 676 C C . ALA A 1 87 ? -7.013 -1.026 9.599 1.00 90.50 87 ALA A C 1
ATOM 678 O O . ALA A 1 87 ? -6.099 -1.738 10.031 1.00 90.50 87 ALA A O 1
ATOM 679 N N . LEU A 1 88 ? -8.092 -1.512 8.989 1.00 90.06 88 LEU A N 1
ATOM 680 C CA . LEU A 1 88 ? -8.261 -2.901 8.585 1.00 90.06 88 LEU A CA 1
ATOM 681 C C . LEU A 1 88 ? -7.519 -3.080 7.261 1.00 90.06 88 LEU A C 1
ATOM 683 O O . LEU A 1 88 ? -7.996 -2.637 6.219 1.00 90.06 88 LEU A O 1
ATOM 687 N N . CYS A 1 89 ? -6.342 -3.698 7.305 1.00 82.31 89 CYS A N 1
ATOM 688 C CA . CYS A 1 89 ? -5.507 -3.901 6.129 1.00 82.31 89 CYS A CA 1
ATOM 689 C C . CYS A 1 89 ? -5.657 -5.335 5.622 1.00 82.31 89 CYS A C 1
ATOM 691 O O . CYS A 1 89 ? -5.304 -6.276 6.335 1.00 82.31 89 CYS A O 1
ATOM 693 N N . PHE A 1 90 ? -6.116 -5.517 4.388 1.00 79.88 90 PHE A N 1
ATOM 694 C CA . PHE A 1 90 ? -6.283 -6.843 3.793 1.00 79.88 90 PHE A CA 1
ATOM 695 C C . PHE A 1 90 ? -5.901 -6.859 2.312 1.00 79.88 90 PHE A C 1
ATOM 697 O O . PHE A 1 90 ? -5.940 -5.841 1.631 1.00 79.88 90 PHE A O 1
ATOM 704 N N . GLY A 1 91 ? -5.419 -8.010 1.836 1.00 64.19 91 GLY A N 1
ATOM 705 C CA . GLY A 1 91 ? -4.819 -8.124 0.501 1.00 64.19 91 GLY A CA 1
ATOM 706 C C . GLY A 1 91 ? -5.816 -8.316 -0.644 1.00 64.19 91 GLY A C 1
ATOM 707 O O . GLY A 1 91 ? -5.452 -8.051 -1.785 1.00 64.19 91 GLY A O 1
ATOM 708 N N . GLY A 1 92 ? -7.019 -8.806 -0.347 1.00 70.44 92 GLY A N 1
ATOM 709 C CA . GLY A 1 92 ? -8.098 -9.012 -1.314 1.00 70.44 92 GLY A CA 1
ATOM 710 C C . GLY A 1 92 ? -9.305 -8.122 -1.027 1.00 70.44 92 GLY A C 1
ATOM 711 O O . GLY A 1 92 ? -9.137 -6.996 -0.561 1.00 70.44 92 GLY A O 1
ATOM 712 N N . ASP A 1 93 ? -10.503 -8.651 -1.260 1.00 76.12 93 ASP A N 1
ATOM 713 C CA . ASP A 1 93 ? -11.766 -7.940 -1.040 1.00 76.12 93 ASP A CA 1
ATOM 714 C C . ASP A 1 93 ? -12.510 -8.438 0.204 1.00 76.12 93 ASP A C 1
ATOM 716 O O . ASP A 1 93 ? -12.249 -9.527 0.728 1.00 76.12 93 ASP A O 1
ATOM 720 N N . ILE A 1 94 ? -13.449 -7.623 0.684 1.00 84.44 94 ILE A N 1
ATOM 721 C CA . ILE A 1 94 ? -14.418 -8.030 1.703 1.00 84.44 94 ILE A CA 1
ATOM 722 C C . ILE A 1 94 ? -15.554 -8.773 1.006 1.00 84.44 94 ILE A C 1
ATOM 724 O O . ILE A 1 94 ? -16.194 -8.221 0.113 1.00 84.44 94 ILE A O 1
ATOM 728 N N . GLU A 1 95 ? -15.833 -10.002 1.432 1.00 87.88 95 GLU A N 1
ATOM 729 C CA . GLU A 1 95 ? -16.963 -10.757 0.893 1.00 87.88 95 GLU A CA 1
ATOM 730 C C . GLU A 1 95 ? -18.299 -10.114 1.309 1.00 87.88 95 GLU A C 1
ATOM 732 O O . GLU A 1 95 ? -18.481 -9.663 2.447 1.00 87.88 95 GLU A O 1
ATOM 737 N N . GLU A 1 96 ? -19.265 -10.068 0.386 1.00 86.69 96 GLU A N 1
ATOM 738 C CA . GLU A 1 96 ? -20.556 -9.398 0.612 1.00 86.69 96 GLU A CA 1
ATOM 739 C C . GLU A 1 96 ? -21.308 -9.948 1.833 1.00 86.69 96 GLU A C 1
ATOM 741 O O . GLU A 1 96 ? -22.026 -9.220 2.520 1.00 86.69 96 GLU A O 1
ATOM 746 N N . ASP A 1 97 ? -21.130 -11.232 2.141 1.00 88.62 97 ASP A N 1
ATOM 747 C CA . ASP A 1 97 ? -21.841 -11.910 3.220 1.00 88.62 97 ASP A CA 1
ATOM 748 C C . ASP A 1 97 ? -21.360 -11.496 4.624 1.00 88.62 97 ASP A C 1
ATOM 750 O O . ASP A 1 97 ? -22.099 -11.664 5.604 1.00 88.62 97 ASP A O 1
ATOM 754 N N . VAL A 1 98 ? -20.141 -10.954 4.744 1.00 90.25 98 VAL A N 1
ATOM 755 C CA . VAL A 1 98 ? -19.540 -10.494 6.002 1.00 90.25 98 VAL A CA 1
ATOM 756 C C . VAL A 1 98 ? -19.579 -8.976 6.147 1.00 90.25 98 VAL A C 1
ATOM 758 O O . VAL A 1 98 ? -19.576 -8.493 7.282 1.00 90.25 98 VAL A O 1
ATOM 761 N N . ARG A 1 99 ? -19.731 -8.239 5.040 1.00 92.12 99 ARG A N 1
ATOM 762 C CA . ARG A 1 99 ? -19.817 -6.772 5.000 1.00 92.12 99 ARG A CA 1
ATOM 763 C C . ARG A 1 99 ? -20.748 -6.180 6.076 1.00 92.12 99 ARG A C 1
ATOM 765 O O . ARG A 1 99 ? -20.250 -5.409 6.896 1.00 92.12 99 ARG A O 1
ATOM 772 N N . PRO A 1 100 ? -22.016 -6.624 6.244 1.00 93.19 100 PRO A N 1
ATOM 773 C CA . PRO A 1 100 ? -22.902 -6.047 7.262 1.00 93.19 100 PRO A CA 1
ATOM 774 C C . PRO A 1 100 ? -22.417 -6.253 8.705 1.00 93.19 100 PRO A C 1
ATOM 776 O O . PRO A 1 100 ? -22.766 -5.494 9.605 1.00 93.19 100 PRO A O 1
ATOM 779 N N . ARG A 1 101 ? -21.629 -7.309 8.959 1.00 92.19 101 ARG A N 1
ATOM 780 C CA . ARG A 1 101 ? -21.072 -7.593 10.292 1.00 92.19 101 ARG A CA 1
ATOM 781 C C . ARG A 1 101 ? -19.887 -6.691 10.611 1.00 92.19 101 ARG A C 1
ATOM 783 O O . ARG A 1 101 ? -19.665 -6.405 11.786 1.00 92.19 101 ARG A O 1
ATOM 790 N N . ILE A 1 102 ? -19.127 -6.314 9.587 1.00 92.44 102 ILE A N 1
ATOM 791 C CA . ILE A 1 102 ? -17.996 -5.395 9.697 1.00 92.44 102 ILE A CA 1
ATOM 792 C C . ILE A 1 102 ? -18.530 -3.985 9.905 1.00 92.44 102 ILE A C 1
ATOM 794 O O . ILE A 1 102 ? -18.178 -3.368 10.906 1.00 92.44 102 ILE A O 1
ATOM 798 N N . ASP A 1 103 ? -19.457 -3.542 9.054 1.00 93.12 103 ASP A N 1
ATOM 799 C CA . ASP A 1 103 ? -20.084 -2.221 9.161 1.00 93.12 103 ASP A CA 1
ATOM 800 C C . ASP A 1 103 ? -20.734 -2.045 10.541 1.00 93.12 103 ASP A C 1
ATOM 802 O O . ASP A 1 103 ? -20.409 -1.119 11.275 1.00 93.12 103 ASP A O 1
ATOM 806 N N . GLY A 1 104 ? -21.531 -3.024 10.989 1.00 95.31 104 GLY A N 1
ATOM 807 C CA . GLY A 1 104 ? -22.149 -2.972 12.316 1.00 95.31 104 GLY A CA 1
ATOM 808 C C . GLY A 1 104 ? -21.155 -2.981 13.488 1.00 95.31 104 GLY A C 1
ATOM 809 O O . GLY A 1 104 ? -21.485 -2.507 14.576 1.00 95.31 104 GLY A O 1
ATOM 810 N N . PHE A 1 105 ? -19.943 -3.517 13.308 1.00 95.06 105 PHE A N 1
ATOM 811 C CA . PHE A 1 105 ? -18.881 -3.411 14.311 1.00 95.06 105 PHE A CA 1
ATOM 812 C C . PHE A 1 105 ? -18.229 -2.027 14.284 1.00 95.06 105 PHE A C 1
ATOM 814 O O . PHE A 1 105 ? -18.071 -1.426 15.345 1.00 95.06 105 PHE A O 1
ATOM 821 N N . ILE A 1 106 ? -17.885 -1.526 13.095 1.00 95.00 106 ILE A N 1
ATOM 822 C CA . ILE A 1 106 ? -17.288 -0.202 12.897 1.00 95.00 106 ILE A CA 1
ATOM 823 C C . ILE A 1 106 ? -18.217 0.876 13.453 1.00 95.00 106 ILE A C 1
ATOM 825 O O . ILE A 1 106 ? -17.795 1.654 14.306 1.00 95.00 106 ILE A O 1
ATOM 829 N N . ASP A 1 107 ? -19.492 0.866 13.071 1.00 95.00 107 ASP A N 1
ATOM 830 C CA . ASP A 1 107 ? -20.484 1.849 13.517 1.00 95.00 107 ASP A CA 1
ATOM 831 C C . ASP A 1 107 ? -20.627 1.865 15.040 1.00 95.00 107 ASP A C 1
ATOM 833 O O . ASP A 1 107 ? -20.746 2.918 15.663 1.00 95.00 107 ASP A O 1
ATOM 837 N N . LYS A 1 108 ? -20.581 0.683 15.664 1.00 96.00 108 LYS A N 1
ATOM 838 C CA . LYS A 1 108 ? -20.712 0.543 17.115 1.00 96.00 108 LYS A CA 1
ATOM 839 C C . LYS A 1 108 ? -19.493 1.068 17.875 1.00 96.00 108 LYS A C 1
ATOM 841 O O . LYS A 1 108 ? -19.650 1.538 19.000 1.00 96.00 108 LYS A O 1
ATOM 846 N N . GLN A 1 109 ? -18.297 0.906 17.315 1.00 95.75 109 GLN A N 1
ATOM 847 C CA . GLN A 1 109 ? -17.037 1.230 17.991 1.00 95.75 109 GLN A CA 1
ATOM 848 C C . GLN A 1 109 ? -16.487 2.606 17.609 1.00 95.75 109 GLN A C 1
ATOM 850 O O . GLN A 1 109 ? -15.554 3.089 18.249 1.00 95.75 109 GLN A O 1
ATOM 855 N N . THR A 1 110 ? -17.042 3.233 16.573 1.00 94.56 110 THR A N 1
ATOM 856 C CA . THR A 1 110 ? -16.635 4.566 16.140 1.00 94.56 110 THR A CA 1
ATOM 857 C C . THR A 1 110 ? -17.039 5.599 17.185 1.00 94.56 110 THR A C 1
ATOM 859 O O . THR A 1 110 ? -18.201 5.712 17.575 1.00 94.56 110 THR A O 1
ATOM 862 N N . VAL A 1 111 ? -16.062 6.390 17.613 1.00 94.75 111 VAL A N 1
ATOM 863 C CA . VAL A 1 111 ? -16.237 7.565 18.462 1.00 94.75 111 VAL A CA 1
ATOM 864 C C . VAL A 1 111 ? -15.683 8.752 17.674 1.00 94.75 111 VAL A C 1
ATOM 866 O O . VAL A 1 111 ? -14.461 8.864 17.548 1.00 94.75 111 VAL A O 1
ATOM 869 N N . PRO A 1 112 ? -16.540 9.627 17.116 1.00 89.50 112 PRO A N 1
ATOM 870 C CA . PRO A 1 112 ? -16.107 10.698 16.219 1.00 89.50 112 PRO A CA 1
ATOM 871 C C . PRO A 1 112 ? -14.975 11.550 16.803 1.00 89.50 112 PRO A C 1
ATOM 873 O O . PRO A 1 112 ? -15.075 12.010 17.942 1.00 89.50 112 PRO A O 1
ATOM 876 N N . ASN A 1 113 ? -13.927 11.804 16.012 1.00 85.62 113 ASN A N 1
ATOM 877 C CA . ASN A 1 113 ? -12.716 12.538 16.400 1.00 85.62 113 ASN A CA 1
ATOM 878 C C . ASN A 1 113 ? -11.858 11.868 17.492 1.00 85.62 113 ASN A C 1
ATOM 880 O O . ASN A 1 113 ? -10.894 12.473 17.969 1.00 85.62 113 ASN A O 1
ATOM 884 N N . GLU A 1 114 ? -12.164 10.635 17.903 1.00 91.62 114 GLU A N 1
ATOM 885 C CA . GLU A 1 114 ? -11.371 9.902 18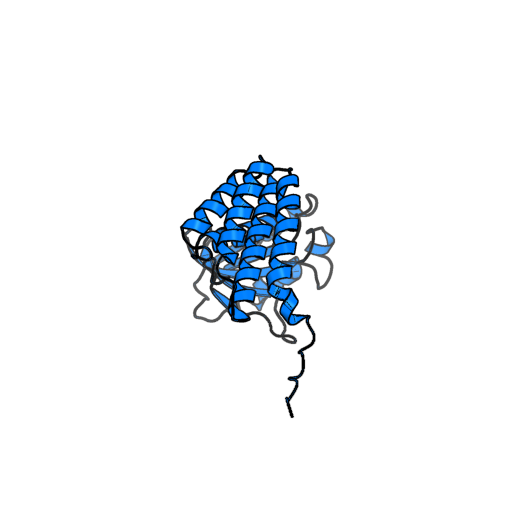.892 1.00 91.62 114 GLU A CA 1
ATOM 886 C C . GLU A 1 114 ? -10.928 8.528 18.391 1.00 91.62 114 GLU A C 1
ATOM 888 O O . GLU A 1 114 ? -9.729 8.229 18.438 1.00 91.62 114 GLU A O 1
ATOM 893 N N . ILE A 1 115 ? -11.878 7.709 17.937 1.00 94.69 115 ILE A N 1
ATOM 894 C CA . ILE A 1 115 ? -11.672 6.361 17.408 1.00 94.69 115 ILE A CA 1
ATOM 895 C C . ILE A 1 115 ? -12.465 6.240 16.115 1.00 94.69 115 ILE A C 1
ATOM 897 O O . ILE A 1 115 ? -13.692 6.258 16.118 1.00 94.69 115 ILE A O 1
ATOM 901 N N . GLU A 1 116 ? -11.751 6.081 15.017 1.00 94.88 116 GLU A N 1
ATOM 902 C CA . GLU A 1 116 ? -12.314 5.959 13.680 1.00 94.88 116 GLU A CA 1
ATOM 903 C C . GLU A 1 116 ? -11.712 4.741 12.987 1.00 94.88 116 GLU A C 1
ATOM 905 O O . GLU A 1 116 ? -10.673 4.219 13.402 1.00 94.88 116 GLU A O 1
ATOM 910 N N . PHE A 1 117 ? -12.364 4.275 11.929 1.00 93.81 117 PHE A N 1
ATOM 911 C CA . PHE A 1 117 ? -11.938 3.094 11.191 1.00 93.81 117 PHE A CA 1
ATOM 912 C C . PHE A 1 117 ? -11.663 3.440 9.736 1.00 93.81 117 PHE A C 1
ATOM 914 O O . PHE A 1 117 ? -12.295 4.318 9.156 1.00 93.81 117 PHE A O 1
ATOM 921 N N . ALA A 1 118 ? -10.710 2.728 9.145 1.00 89.19 118 ALA A N 1
ATOM 922 C CA . ALA A 1 118 ? -10.428 2.808 7.722 1.00 89.19 118 ALA A CA 1
ATOM 923 C C . ALA A 1 118 ? -10.250 1.405 7.146 1.00 89.19 118 ALA A C 1
ATOM 925 O O . ALA A 1 118 ? -9.652 0.534 7.778 1.00 89.19 118 ALA A O 1
ATOM 926 N N . GLU A 1 119 ? -10.723 1.204 5.923 1.00 88.31 119 GLU A N 1
ATOM 927 C CA . GLU A 1 119 ? -10.511 -0.027 5.166 1.00 88.31 119 GLU A CA 1
ATOM 928 C C . GLU A 1 119 ? -9.406 0.196 4.146 1.00 88.31 119 GLU A C 1
ATOM 930 O O . GLU A 1 119 ? -9.496 1.073 3.289 1.00 88.31 119 GLU A O 1
ATOM 935 N N . TRP A 1 120 ? -8.323 -0.559 4.283 1.00 82.19 120 TRP A N 1
ATOM 936 C CA . TRP A 1 120 ? -7.163 -0.492 3.407 1.00 82.19 120 TRP A CA 1
ATOM 937 C C . TRP A 1 120 ? -7.054 -1.831 2.682 1.00 82.19 120 TRP A C 1
ATOM 939 O O . TRP A 1 120 ? -6.350 -2.742 3.126 1.00 82.19 120 TRP A O 1
ATOM 949 N N . ASN A 1 121 ? -7.782 -1.959 1.575 1.00 76.12 121 ASN A N 1
ATOM 950 C CA . ASN A 1 121 ? -7.660 -3.116 0.696 1.00 76.12 121 ASN A CA 1
ATOM 951 C C . ASN A 1 121 ? -6.330 -3.078 -0.083 1.00 76.12 121 ASN A C 1
ATOM 953 O O . ASN A 1 121 ? -5.565 -2.104 -0.022 1.00 76.12 121 ASN A O 1
ATOM 957 N N . GLY A 1 122 ? -6.044 -4.150 -0.826 1.00 61.41 122 GLY A N 1
ATOM 958 C CA . GLY A 1 122 ? -4.820 -4.264 -1.623 1.00 61.41 122 GLY A CA 1
ATOM 959 C C . GLY A 1 122 ? -4.628 -3.084 -2.579 1.00 61.41 122 GLY A C 1
ATOM 960 O O . GLY A 1 122 ? -3.505 -2.608 -2.753 1.00 61.41 122 GLY A O 1
ATOM 961 N N . ASP A 1 123 ? -5.731 -2.569 -3.113 1.00 62.53 123 ASP A N 1
ATOM 962 C CA . ASP A 1 123 ? -5.776 -1.498 -4.109 1.00 62.53 123 ASP A CA 1
ATOM 963 C C . ASP A 1 123 ? -5.442 -0.157 -3.477 1.00 62.53 123 ASP A C 1
ATOM 965 O O . ASP A 1 123 ? -4.515 0.517 -3.913 1.00 62.53 123 ASP A O 1
ATOM 969 N N . TYR A 1 124 ? -6.087 0.172 -2.360 1.00 67.19 124 TYR A N 1
ATOM 970 C CA . TYR A 1 124 ? -5.792 1.369 -1.588 1.00 67.19 124 TYR A CA 1
ATOM 971 C C . TYR A 1 124 ? -4.340 1.383 -1.104 1.00 67.19 124 TYR A C 1
ATOM 973 O O . TYR A 1 124 ? -3.662 2.408 -1.171 1.00 67.19 124 TYR A O 1
ATOM 981 N N . ILE A 1 125 ? -3.817 0.245 -0.638 1.00 62.56 125 ILE A N 1
ATOM 982 C CA . ILE A 1 125 ? -2.410 0.140 -0.230 1.00 62.56 125 ILE A CA 1
ATOM 983 C C . ILE A 1 125 ? -1.493 0.347 -1.439 1.00 62.56 125 ILE A C 1
ATOM 985 O O . ILE A 1 125 ? -0.473 1.035 -1.330 1.00 62.56 125 ILE A O 1
ATOM 989 N N . ALA A 1 126 ? -1.838 -0.229 -2.588 1.00 57.78 126 ALA A N 1
ATOM 990 C CA . ALA A 1 126 ? -1.083 -0.071 -3.818 1.00 57.78 126 ALA A CA 1
ATOM 991 C C . ALA A 1 126 ? -1.107 1.374 -4.334 1.00 57.78 126 ALA A C 1
ATOM 993 O O . ALA A 1 126 ? -0.061 1.872 -4.751 1.00 57.78 126 ALA A O 1
ATOM 994 N N . ASP A 1 127 ? -2.234 2.068 -4.217 1.00 65.06 127 ASP A N 1
ATOM 995 C CA . ASP A 1 127 ? -2.398 3.484 -4.531 1.00 65.06 127 ASP A CA 1
ATOM 996 C C . ASP A 1 127 ? -1.671 4.387 -3.543 1.00 65.06 127 ASP A C 1
ATOM 998 O O . ASP A 1 127 ? -1.060 5.382 -3.930 1.00 65.06 127 ASP A O 1
ATOM 1002 N N . LEU A 1 128 ? -1.661 4.041 -2.259 1.00 63.78 128 LEU A N 1
ATOM 1003 C CA . LEU A 1 128 ? -0.890 4.747 -1.241 1.00 63.78 128 LEU A CA 1
ATOM 1004 C C . LEU A 1 128 ? 0.612 4.617 -1.526 1.00 63.78 128 LEU A C 1
ATOM 1006 O O . LEU A 1 128 ? 1.367 5.587 -1.437 1.00 63.78 128 LEU A O 1
ATOM 1010 N N . ILE A 1 129 ? 1.043 3.426 -1.943 1.00 57.06 129 ILE A N 1
ATOM 1011 C CA . ILE A 1 129 ? 2.391 3.193 -2.450 1.00 57.06 129 ILE A CA 1
ATOM 1012 C C . ILE A 1 129 ? 2.607 4.042 -3.711 1.00 57.06 129 ILE A C 1
ATOM 1014 O O . ILE A 1 129 ? 3.495 4.884 -3.702 1.00 57.06 129 ILE A O 1
ATOM 1018 N N . ALA A 1 130 ? 1.786 3.923 -4.754 1.00 56.09 130 ALA A N 1
ATOM 1019 C CA . ALA A 1 130 ? 1.914 4.671 -6.010 1.00 56.09 130 ALA A CA 1
ATOM 1020 C C . ALA A 1 130 ? 1.949 6.198 -5.812 1.00 56.09 130 ALA A C 1
ATOM 1022 O O . ALA A 1 130 ? 2.807 6.891 -6.363 1.00 56.09 130 ALA A O 1
ATOM 1023 N N . SER A 1 131 ? 1.061 6.738 -4.983 1.00 57.72 131 SER A N 1
ATOM 1024 C CA . SER A 1 131 ? 0.950 8.168 -4.689 1.00 57.72 131 SER A CA 1
ATOM 1025 C C . SER A 1 131 ? 2.113 8.681 -3.837 1.00 57.72 131 SER A C 1
ATOM 1027 O O . SER A 1 131 ? 2.663 9.744 -4.134 1.00 57.72 131 SER A O 1
ATOM 1029 N N . GLY A 1 132 ? 2.558 7.916 -2.836 1.00 54.44 132 GLY A N 1
ATOM 1030 C CA . GLY A 1 132 ? 3.791 8.201 -2.100 1.00 54.44 132 GLY A CA 1
ATOM 1031 C C . GLY A 1 132 ? 5.022 8.176 -3.006 1.00 54.44 132 GLY A C 1
ATOM 1032 O O . GLY A 1 132 ? 5.869 9.066 -2.942 1.00 54.44 132 GLY A O 1
ATOM 1033 N N . LEU A 1 133 ? 5.072 7.219 -3.937 1.00 50.91 133 LEU A N 1
ATOM 1034 C CA . LEU A 1 133 ? 6.148 7.095 -4.918 1.00 50.91 133 LEU A CA 1
ATOM 1035 C C . LEU A 1 133 ? 6.235 8.293 -5.870 1.00 50.91 133 LEU A C 1
ATOM 1037 O O . LEU A 1 133 ? 7.330 8.723 -6.239 1.00 50.91 133 LEU A O 1
ATOM 1041 N N . LEU A 1 134 ? 5.083 8.843 -6.257 1.00 50.06 134 LEU A N 1
ATOM 1042 C CA . LEU A 1 134 ? 4.972 10.012 -7.127 1.00 50.06 134 LEU A CA 1
ATOM 1043 C C . LEU A 1 134 ? 5.332 11.329 -6.421 1.00 50.06 134 LEU A C 1
ATOM 1045 O O . LEU A 1 134 ? 5.744 12.276 -7.096 1.00 50.06 134 LEU A O 1
ATOM 1049 N N . ARG A 1 135 ? 5.183 11.409 -5.091 1.00 53.06 135 ARG A N 1
ATOM 1050 C CA . ARG A 1 135 ? 5.408 12.639 -4.310 1.00 53.06 135 ARG A CA 1
ATOM 1051 C C . ARG A 1 135 ? 6.881 12.919 -4.001 1.00 53.06 135 ARG A C 1
ATOM 1053 O O . ARG A 1 135 ? 7.248 14.086 -3.907 1.00 53.06 135 ARG A O 1
ATOM 1060 N N . GLU A 1 136 ? 7.738 11.906 -3.874 1.00 47.53 136 GLU A N 1
ATOM 1061 C CA . GLU A 1 136 ? 9.036 12.086 -3.198 1.00 47.53 136 GLU A CA 1
ATOM 1062 C C . GLU A 1 136 ? 10.29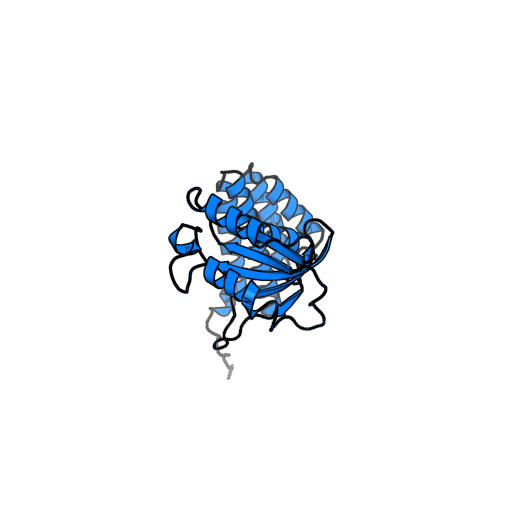0 12.238 -4.086 1.00 47.53 136 GLU A C 1
ATOM 1064 O O . GLU A 1 136 ? 11.397 11.952 -3.647 1.00 47.53 136 GLU A O 1
ATOM 1069 N N . ASN A 1 137 ? 10.198 12.722 -5.331 1.00 53.84 137 ASN A N 1
ATOM 1070 C CA . ASN A 1 137 ? 11.384 12.852 -6.208 1.00 53.84 137 ASN A CA 1
ATOM 1071 C C . ASN A 1 137 ? 12.192 11.543 -6.368 1.00 53.84 137 ASN A C 1
ATOM 1073 O O . ASN A 1 137 ? 13.386 11.579 -6.670 1.00 53.84 137 ASN A O 1
ATOM 1077 N N . ILE A 1 138 ? 11.550 10.378 -6.206 1.00 61.28 138 ILE A N 1
ATOM 1078 C CA . ILE A 1 138 ? 12.161 9.073 -6.501 1.00 61.28 138 ILE A CA 1
ATOM 1079 C C . ILE A 1 138 ? 12.689 9.085 -7.935 1.00 61.28 138 ILE A C 1
ATOM 1081 O O . ILE A 1 138 ? 13.807 8.667 -8.225 1.00 61.28 138 ILE A O 1
ATOM 1085 N N . PHE A 1 139 ? 11.901 9.653 -8.828 1.00 67.25 139 PHE A N 1
ATOM 1086 C CA . PHE A 1 139 ? 12.316 9.979 -10.174 1.00 67.25 139 PHE A CA 1
ATOM 1087 C C . PHE A 1 139 ? 12.769 11.439 -10.233 1.00 67.25 139 PHE A C 1
ATOM 1089 O O . PHE A 1 139 ? 12.159 12.315 -9.611 1.00 67.25 139 PHE A O 1
ATOM 1096 N N . SER A 1 140 ? 13.795 11.723 -11.042 1.00 71.19 140 SER A N 1
ATOM 1097 C CA . SER A 1 140 ? 14.047 13.099 -11.480 1.00 71.19 140 SER A CA 1
ATOM 1098 C C . SER A 1 140 ? 12.799 13.641 -12.193 1.00 71.19 140 SER A C 1
ATOM 1100 O O . SER A 1 140 ? 11.999 12.865 -12.717 1.00 71.19 140 SER A O 1
ATOM 1102 N N . LYS A 1 141 ? 12.609 14.965 -12.255 1.00 68.62 141 LYS A N 1
ATOM 1103 C CA . LYS A 1 141 ? 11.416 15.567 -12.893 1.00 68.62 141 LYS A CA 1
ATOM 1104 C C . LYS A 1 141 ? 11.162 15.053 -14.321 1.00 68.62 141 LYS A C 1
ATOM 1106 O O . LYS A 1 141 ? 10.014 14.851 -14.714 1.00 68.62 141 LYS A O 1
ATOM 1111 N N . ALA A 1 142 ? 12.231 14.800 -15.077 1.00 71.12 142 ALA A N 1
ATOM 1112 C CA . ALA A 1 142 ? 12.144 14.215 -16.413 1.00 71.12 142 ALA A CA 1
ATOM 1113 C C . ALA A 1 142 ? 11.559 12.792 -16.373 1.00 71.12 142 ALA A C 1
ATOM 1115 O O . ALA A 1 142 ? 10.605 12.492 -17.084 1.00 71.12 142 ALA A O 1
ATOM 1116 N N . LEU A 1 143 ? 12.059 11.944 -15.472 1.00 75.81 143 LEU A N 1
ATOM 1117 C CA . LEU A 1 143 ? 11.591 10.568 -15.304 1.00 75.81 143 LEU A CA 1
ATOM 1118 C C . LEU A 1 143 ? 10.164 10.490 -14.738 1.00 75.81 143 LEU A C 1
ATOM 1120 O O . LEU A 1 143 ? 9.395 9.627 -15.149 1.00 75.81 143 LEU A O 1
ATOM 1124 N N . GLN A 1 144 ? 9.765 11.431 -13.873 1.00 70.75 144 GLN A N 1
ATOM 1125 C CA . GLN A 1 144 ? 8.372 11.543 -13.416 1.00 70.75 144 GLN A CA 1
ATOM 1126 C C . GLN A 1 144 ? 7.416 11.773 -14.587 1.00 70.75 144 GLN A C 1
ATOM 1128 O O . GLN A 1 144 ? 6.310 11.242 -14.590 1.00 70.75 144 GLN A O 1
ATOM 1133 N N . THR A 1 145 ? 7.840 12.554 -15.584 1.00 73.19 145 THR A N 1
ATOM 1134 C CA . THR A 1 145 ? 7.022 12.835 -16.769 1.00 73.19 145 THR A CA 1
ATOM 1135 C C . THR A 1 145 ? 6.808 11.569 -17.592 1.00 73.19 145 THR A C 1
ATOM 1137 O O . THR A 1 145 ? 5.669 11.267 -17.937 1.00 73.19 145 THR A O 1
ATOM 1140 N N . SER A 1 146 ? 7.868 10.798 -17.856 1.00 75.06 146 SER A N 1
ATOM 1141 C CA . SER A 1 146 ? 7.750 9.516 -18.565 1.00 75.06 146 SER A CA 1
ATOM 1142 C C . SER A 1 146 ? 6.881 8.523 -17.796 1.00 75.06 146 SER A C 1
ATOM 1144 O O . SER A 1 146 ? 5.997 7.901 -18.374 1.00 75.06 146 SER A O 1
ATOM 1146 N N . PHE A 1 147 ? 7.058 8.435 -16.476 1.00 79.75 147 PHE A N 1
ATOM 1147 C CA . PHE A 1 147 ? 6.258 7.544 -15.641 1.00 79.75 147 PHE A CA 1
ATOM 1148 C C . PHE A 1 147 ? 4.768 7.917 -15.630 1.00 79.75 147 PHE A C 1
ATOM 1150 O O . PHE A 1 147 ? 3.923 7.057 -15.855 1.00 79.75 147 PHE A O 1
ATOM 1157 N N . ARG A 1 148 ? 4.431 9.203 -15.455 1.00 72.00 148 ARG A N 1
ATOM 1158 C CA . ARG A 1 148 ? 3.036 9.676 -15.499 1.00 72.00 148 ARG A CA 1
ATOM 1159 C C . ARG A 1 148 ? 2.375 9.391 -16.843 1.00 72.00 148 ARG A C 1
ATOM 1161 O O . ARG A 1 148 ? 1.222 8.985 -16.865 1.00 72.00 148 ARG A O 1
ATOM 1168 N N . LYS A 1 149 ? 3.103 9.576 -17.949 1.00 72.31 149 LYS A N 1
ATOM 1169 C CA . LYS A 1 149 ? 2.598 9.245 -19.288 1.00 72.31 149 LYS A CA 1
ATOM 1170 C C . LYS A 1 149 ? 2.358 7.746 -19.459 1.00 72.31 149 LYS A C 1
ATOM 1172 O O . LYS A 1 149 ? 1.359 7.377 -20.055 1.00 72.31 149 LYS A O 1
ATOM 1177 N N . ALA A 1 150 ? 3.239 6.897 -18.926 1.00 77.94 150 ALA A N 1
ATOM 1178 C CA . ALA A 1 150 ? 3.050 5.448 -18.970 1.00 77.94 150 ALA A CA 1
ATOM 1179 C C . ALA A 1 150 ? 1.787 5.013 -18.207 1.00 77.94 150 ALA A C 1
ATOM 1181 O O . ALA A 1 150 ? 1.006 4.228 -18.732 1.00 77.94 150 ALA A O 1
ATOM 1182 N N . VAL A 1 151 ? 1.567 5.552 -17.004 1.00 75.88 151 VAL A N 1
ATOM 1183 C CA . VAL A 1 151 ? 0.395 5.226 -16.171 1.00 75.88 151 VAL A CA 1
ATOM 1184 C C . VAL A 1 151 ? -0.905 5.782 -16.764 1.00 75.88 151 VAL A C 1
ATOM 1186 O O . VAL A 1 151 ? -1.917 5.098 -16.755 1.00 75.88 151 VAL A O 1
ATOM 1189 N N . ALA A 1 152 ? -0.888 6.987 -17.338 1.00 69.56 152 ALA A N 1
ATOM 1190 C CA . ALA A 1 152 ? -2.080 7.596 -17.939 1.00 69.56 152 ALA A CA 1
ATOM 1191 C C . ALA A 1 152 ? -2.560 6.907 -19.231 1.00 69.56 152 ALA A C 1
ATOM 1193 O O . ALA A 1 152 ? -3.650 7.205 -19.704 1.00 69.56 152 ALA A O 1
ATOM 1194 N N . LEU A 1 153 ? -1.730 6.048 -19.829 1.00 76.06 153 LEU A N 1
ATOM 1195 C CA . LEU A 1 153 ? -1.968 5.427 -21.136 1.00 76.06 153 LEU A CA 1
ATOM 1196 C C . LEU A 1 153 ? -1.921 3.897 -21.045 1.00 76.06 153 LEU A C 1
ATOM 1198 O O . LEU A 1 153 ? -1.548 3.237 -22.011 1.00 76.06 153 LEU A O 1
ATOM 1202 N N . VAL A 1 154 ? -2.264 3.326 -19.884 1.00 81.88 154 VAL A N 1
ATOM 1203 C CA . VAL A 1 154 ? -2.319 1.865 -19.675 1.00 81.88 154 VAL A CA 1
ATOM 1204 C C . VAL A 1 154 ? -3.295 1.167 -20.628 1.00 81.88 154 VAL A C 1
ATOM 1206 O O . VAL A 1 154 ? -3.013 0.049 -21.056 1.00 81.88 154 VAL A O 1
ATOM 1209 N N . ASP A 1 155 ? -4.347 1.872 -21.054 1.00 75.00 155 ASP A N 1
ATOM 1210 C CA . ASP A 1 155 ? -5.324 1.416 -22.054 1.00 75.00 155 ASP A CA 1
ATOM 1211 C C . ASP A 1 155 ? -4.745 1.303 -23.472 1.00 75.00 155 ASP A C 1
ATOM 1213 O O . ASP A 1 155 ? -5.325 0.644 -24.335 1.00 75.00 155 ASP A O 1
ATOM 1217 N N . GLU A 1 156 ? -3.578 1.906 -23.719 1.00 83.06 156 GLU A N 1
ATOM 1218 C CA . GLU A 1 156 ? -2.833 1.822 -24.974 1.00 83.06 156 GLU A CA 1
ATOM 1219 C C . GLU A 1 156 ? -1.494 1.092 -24.744 1.00 83.06 156 GLU A C 1
ATOM 1221 O O . GLU A 1 156 ? -0.447 1.732 -24.570 1.00 83.06 156 GLU A O 1
ATOM 1226 N N . PRO A 1 157 ? -1.459 -0.259 -24.781 1.00 87.00 157 PRO A N 1
ATOM 1227 C CA . PRO A 1 157 ? -0.297 -1.033 -24.337 1.00 87.00 157 PRO A CA 1
ATOM 1228 C C . PRO A 1 157 ? 1.024 -0.669 -25.011 1.00 87.00 157 PRO A C 1
ATOM 1230 O O . PRO A 1 157 ? 2.076 -0.671 -24.369 1.00 87.00 157 PRO A O 1
ATOM 1233 N N . ALA A 1 158 ? 0.992 -0.326 -26.300 1.00 87.00 158 ALA A N 1
ATOM 1234 C CA . ALA A 1 158 ? 2.184 0.087 -27.034 1.00 87.00 158 ALA A CA 1
ATOM 1235 C C . ALA A 1 158 ? 2.749 1.428 -26.530 1.00 87.00 158 ALA A C 1
ATOM 1237 O O . ALA A 1 158 ? 3.971 1.591 -26.440 1.00 87.00 158 ALA A O 1
ATOM 1238 N N . VAL A 1 159 ? 1.873 2.370 -26.174 1.00 81.94 159 VAL A N 1
ATOM 1239 C CA . VAL A 1 159 ? 2.256 3.714 -25.731 1.00 81.94 159 VAL A CA 1
ATOM 1240 C C . VAL A 1 159 ? 2.697 3.690 -24.272 1.00 81.94 159 VAL A C 1
ATOM 1242 O O . VAL A 1 159 ? 3.769 4.220 -23.960 1.00 81.94 159 VAL A O 1
ATOM 1245 N N . CYS A 1 160 ? 1.960 2.974 -23.412 1.00 85.38 160 CYS A N 1
ATOM 1246 C CA . CYS A 1 160 ? 2.385 2.670 -22.046 1.00 85.38 160 CYS A CA 1
ATOM 1247 C C . CYS A 1 160 ? 3.799 2.074 -22.034 1.00 85.38 160 CYS A C 1
ATOM 1249 O O . CYS A 1 160 ? 4.706 2.617 -21.397 1.00 85.38 160 CYS A O 1
ATOM 1251 N N . TYR A 1 161 ? 4.015 1.012 -22.819 1.00 92.19 161 TYR A N 1
ATOM 1252 C CA . TYR A 1 161 ? 5.307 0.338 -22.923 1.00 92.19 161 TYR A CA 1
ATOM 1253 C C . TYR A 1 161 ? 6.425 1.276 -23.384 1.00 92.19 161 TYR A C 1
ATOM 1255 O O . TYR A 1 161 ? 7.530 1.230 -22.843 1.00 92.19 161 TYR A O 1
ATOM 1263 N N . SER A 1 162 ? 6.159 2.140 -24.370 1.00 89.25 162 SER A N 1
ATOM 1264 C CA . SER A 1 162 ? 7.163 3.082 -24.865 1.00 89.25 162 SER A CA 1
ATOM 1265 C C . SER A 1 162 ? 7.625 4.041 -23.770 1.00 89.25 162 SER A C 1
ATOM 1267 O O . SER A 1 162 ? 8.823 4.168 -23.534 1.00 89.25 162 SER A O 1
ATOM 1269 N N . HIS A 1 163 ? 6.689 4.665 -23.055 1.00 84.94 163 HIS A N 1
ATOM 1270 C CA . HIS A 1 163 ? 7.024 5.596 -21.979 1.00 84.94 163 HIS A CA 1
ATOM 1271 C C . HIS A 1 163 ? 7.640 4.907 -20.760 1.00 84.94 163 HIS A C 1
ATOM 1273 O O . HIS A 1 163 ? 8.527 5.466 -20.110 1.00 84.94 163 HIS A O 1
ATOM 1279 N N . PHE A 1 164 ? 7.221 3.676 -20.473 1.00 92.00 164 PHE A N 1
ATOM 1280 C CA . PHE A 1 164 ? 7.828 2.860 -19.433 1.00 92.00 164 PHE A CA 1
ATOM 1281 C C . PHE A 1 164 ? 9.275 2.485 -19.779 1.00 92.00 164 PHE A C 1
ATOM 1283 O O . PHE A 1 164 ? 10.159 2.573 -18.928 1.00 92.00 164 PHE A O 1
ATOM 1290 N N . ARG A 1 165 ? 9.557 2.139 -21.040 1.00 94.81 165 ARG A N 1
ATOM 1291 C CA . ARG A 1 165 ? 10.925 1.913 -21.518 1.00 94.81 165 ARG A CA 1
ATOM 1292 C C . ARG A 1 165 ? 11.781 3.168 -21.362 1.00 94.81 165 ARG A C 1
ATOM 1294 O O . ARG A 1 165 ? 12.870 3.064 -20.809 1.00 94.81 165 ARG A O 1
ATOM 1301 N N . ASP A 1 166 ? 11.273 4.338 -21.751 1.00 91.12 166 ASP A N 1
ATOM 1302 C CA . ASP A 1 166 ? 12.000 5.607 -21.605 1.00 91.12 166 ASP A CA 1
ATOM 1303 C C . ASP A 1 166 ? 12.340 5.903 -20.129 1.00 91.12 166 ASP A C 1
ATOM 1305 O O . ASP A 1 166 ? 13.428 6.392 -19.812 1.00 91.12 166 ASP A O 1
ATOM 1309 N N . LEU A 1 167 ? 11.428 5.572 -19.205 1.00 91.12 167 LEU A N 1
ATOM 1310 C CA . LEU A 1 167 ? 11.678 5.637 -17.764 1.00 91.12 167 LEU A CA 1
ATOM 1311 C C . LEU A 1 167 ? 12.825 4.705 -17.350 1.00 91.12 167 LEU A C 1
ATOM 1313 O O . LEU A 1 167 ? 13.736 5.143 -16.646 1.00 91.12 167 LEU A O 1
ATOM 1317 N N . LEU A 1 168 ? 12.787 3.432 -17.758 1.00 93.38 168 LEU A N 1
ATOM 1318 C CA . LEU A 1 168 ? 13.815 2.460 -17.380 1.00 93.38 168 LEU A CA 1
ATOM 1319 C C . LEU A 1 168 ? 15.180 2.816 -17.964 1.00 93.38 168 LEU A C 1
ATOM 1321 O O . LEU A 1 168 ? 16.175 2.774 -17.242 1.00 93.38 168 LEU A O 1
ATOM 1325 N N . ASP A 1 169 ? 15.226 3.223 -19.229 1.00 91.88 169 ASP A N 1
ATOM 1326 C CA . ASP A 1 169 ? 16.461 3.639 -19.884 1.00 91.88 169 ASP A CA 1
ATOM 1327 C C . ASP A 1 169 ? 17.063 4.848 -19.167 1.00 91.88 169 ASP A C 1
ATOM 1329 O O . ASP A 1 169 ? 18.255 4.854 -18.866 1.00 91.88 169 ASP A O 1
ATOM 1333 N N . GLY A 1 170 ? 16.240 5.822 -18.775 1.00 90.00 170 GLY A N 1
ATOM 1334 C CA . GLY A 1 170 ? 16.695 6.967 -17.997 1.00 90.00 170 GLY A CA 1
ATOM 1335 C C . GLY A 1 170 ? 17.130 6.632 -16.560 1.00 90.00 170 GLY A C 1
ATOM 1336 O O . GLY A 1 170 ? 18.052 7.263 -16.041 1.00 90.00 170 GLY A O 1
ATOM 1337 N N . LEU A 1 171 ? 16.540 5.613 -15.923 1.00 88.00 171 LEU A N 1
ATOM 1338 C CA . LEU A 1 171 ? 17.001 5.091 -14.628 1.00 88.00 171 LEU A CA 1
ATOM 1339 C C . LEU A 1 171 ? 18.364 4.395 -14.726 1.00 88.00 171 LEU A C 1
ATOM 1341 O O . LEU A 1 171 ? 19.152 4.457 -13.780 1.00 88.00 171 LEU A O 1
ATOM 1345 N N . THR A 1 172 ? 18.636 3.732 -15.852 1.00 87.62 172 THR A N 1
ATOM 1346 C CA . THR A 1 172 ? 19.863 2.953 -16.081 1.00 87.62 172 THR A CA 1
ATOM 1347 C C . THR A 1 172 ? 20.901 3.654 -16.958 1.00 87.62 172 THR A C 1
ATOM 1349 O O . THR A 1 172 ? 21.954 3.075 -17.209 1.00 87.62 172 THR A O 1
ATOM 1352 N N . ALA A 1 173 ? 20.643 4.890 -17.400 1.00 84.50 173 ALA A N 1
ATOM 1353 C CA . ALA A 1 173 ? 21.488 5.618 -18.352 1.00 84.50 173 ALA A CA 1
ATOM 1354 C C . ALA A 1 173 ? 22.949 5.721 -17.888 1.00 84.50 173 ALA A C 1
ATOM 1356 O O . ALA A 1 173 ? 23.875 5.625 -18.689 1.00 84.50 173 ALA A O 1
ATOM 1357 N N . ASN A 1 174 ? 23.148 5.859 -16.575 1.00 79.81 174 ASN A N 1
ATOM 1358 C CA . ASN A 1 174 ? 24.456 5.772 -15.944 1.00 79.81 174 ASN A CA 1
ATOM 1359 C C . ASN A 1 174 ? 24.576 4.425 -15.236 1.00 79.81 174 ASN A C 1
ATOM 1361 O O . ASN A 1 174 ? 23.892 4.196 -14.237 1.00 79.81 174 ASN A O 1
ATOM 1365 N N . ALA A 1 175 ? 25.463 3.556 -15.728 1.00 75.94 175 ALA A N 1
ATOM 1366 C CA . ALA A 1 175 ? 25.703 2.248 -15.131 1.00 75.94 175 ALA A CA 1
ATOM 1367 C C . ALA A 1 175 ? 26.098 2.401 -13.645 1.00 75.94 175 ALA A C 1
ATOM 1369 O O . ALA A 1 175 ? 27.169 2.949 -13.344 1.00 75.94 175 ALA A O 1
ATOM 1370 N N . PRO A 1 176 ? 25.256 1.950 -12.696 1.00 81.06 176 PRO A N 1
ATOM 1371 C CA . PRO A 1 176 ? 25.505 2.154 -11.277 1.00 81.06 176 PRO A CA 1
ATOM 1372 C C . PRO A 1 176 ? 26.714 1.334 -10.818 1.00 81.06 176 PRO A C 1
ATOM 1374 O O . PRO A 1 176 ? 26.746 0.105 -10.930 1.00 81.06 176 PRO A O 1
ATOM 1377 N N . GLN A 1 177 ? 27.707 2.024 -10.260 1.00 78.19 177 GLN A N 1
ATOM 1378 C CA . GLN A 1 177 ? 28.966 1.413 -9.821 1.00 78.19 177 GLN A CA 1
ATOM 1379 C C . GLN A 1 177 ? 28.857 0.787 -8.425 1.00 78.19 177 GLN A C 1
ATOM 1381 O O . GLN A 1 177 ? 29.514 -0.210 -8.133 1.00 78.19 177 GLN A O 1
ATOM 1386 N N . LYS A 1 178 ? 28.019 1.354 -7.546 1.00 84.38 178 LYS A N 1
ATOM 1387 C CA . LYS A 1 178 ? 27.876 0.889 -6.162 1.00 84.38 178 LYS A CA 1
ATOM 1388 C C . LYS A 1 178 ? 26.683 -0.065 -6.014 1.00 84.38 178 LYS A C 1
ATOM 1390 O O . LYS A 1 178 ? 25.617 0.206 -6.573 1.00 84.38 178 LYS A O 1
ATOM 1395 N N . PRO A 1 179 ? 26.792 -1.110 -5.172 1.00 82.94 179 PRO A N 1
ATOM 1396 C CA . PRO A 1 179 ? 25.668 -1.997 -4.860 1.00 82.94 179 PRO A CA 1
ATOM 1397 C C . PRO A 1 179 ? 24.437 -1.262 -4.308 1.00 82.94 179 PRO A C 1
ATOM 1399 O O . PRO A 1 179 ? 23.307 -1.607 -4.642 1.00 82.94 179 PRO A O 1
ATOM 1402 N N . ALA A 1 180 ? 24.644 -0.211 -3.507 1.00 79.12 180 ALA A N 1
ATOM 1403 C CA . ALA A 1 180 ? 23.556 0.603 -2.963 1.00 79.12 180 ALA A CA 1
ATOM 1404 C C . ALA A 1 180 ? 22.757 1.333 -4.060 1.00 79.12 180 ALA A C 1
ATOM 1406 O O . ALA A 1 180 ? 21.529 1.370 -4.000 1.00 79.12 180 ALA A O 1
ATOM 1407 N N . ASP A 1 181 ? 23.434 1.852 -5.089 1.00 83.44 181 ASP A N 1
ATOM 1408 C CA . ASP A 1 181 ? 22.787 2.539 -6.212 1.00 83.44 181 ASP A CA 1
ATOM 1409 C C . ASP A 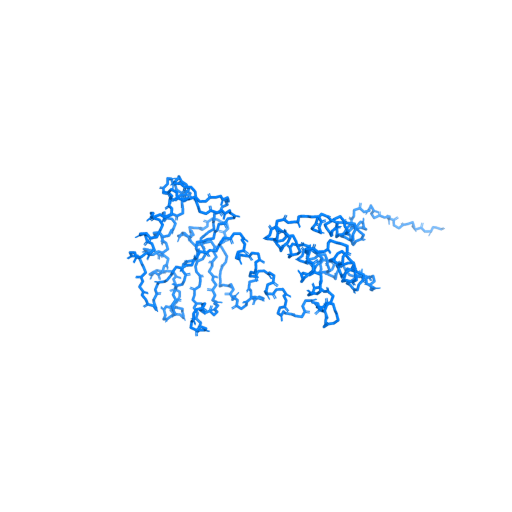1 181 ? 22.014 1.555 -7.096 1.00 83.44 181 ASP A C 1
ATOM 1411 O O . ASP A 1 181 ? 20.892 1.845 -7.506 1.00 83.44 181 ASP A O 1
ATOM 1415 N N . ARG A 1 182 ? 22.570 0.355 -7.319 1.00 87.25 182 ARG A N 1
ATOM 1416 C CA . ARG A 1 182 ? 21.882 -0.753 -8.005 1.00 87.25 182 ARG A CA 1
ATOM 1417 C C . ARG A 1 182 ? 20.603 -1.148 -7.280 1.00 87.25 182 ARG A C 1
ATOM 1419 O O . ARG A 1 182 ? 19.556 -1.258 -7.909 1.00 87.25 182 ARG A O 1
ATOM 1426 N N . LEU A 1 183 ? 20.673 -1.312 -5.957 1.00 83.19 183 LEU A N 1
ATOM 1427 C CA . LEU A 1 183 ? 19.515 -1.643 -5.129 1.00 83.19 183 LEU A CA 1
ATOM 1428 C C . LEU A 1 183 ? 18.462 -0.529 -5.156 1.00 83.19 183 LEU A C 1
ATOM 1430 O O . LEU A 1 183 ? 17.269 -0.819 -5.231 1.00 83.19 183 LEU A O 1
ATOM 1434 N N . ARG A 1 184 ? 18.891 0.739 -5.120 1.00 82.75 184 ARG A N 1
ATOM 1435 C CA . ARG A 1 184 ? 17.992 1.889 -5.260 1.00 82.75 184 ARG A CA 1
ATOM 1436 C C . ARG A 1 184 ? 17.257 1.837 -6.598 1.00 82.75 184 ARG A C 1
ATOM 1438 O O . ARG A 1 184 ? 16.034 1.899 -6.597 1.00 82.75 184 ARG A O 1
ATOM 1445 N N . ILE A 1 185 ? 17.975 1.666 -7.709 1.00 87.88 185 ILE A N 1
ATOM 1446 C CA . ILE A 1 185 ? 17.368 1.579 -9.044 1.00 87.88 185 ILE A CA 1
ATOM 1447 C C . ILE A 1 185 ? 16.438 0.364 -9.137 1.00 87.88 185 ILE A C 1
ATOM 1449 O O . ILE A 1 185 ? 15.303 0.515 -9.566 1.00 87.88 185 ILE A O 1
ATOM 1453 N N . ALA A 1 186 ? 16.842 -0.817 -8.664 1.00 88.44 186 ALA A N 1
ATOM 1454 C CA . ALA A 1 186 ? 15.990 -2.008 -8.686 1.00 88.44 186 ALA A CA 1
ATOM 1455 C C . ALA A 1 186 ? 14.659 -1.789 -7.943 1.00 88.44 186 ALA A C 1
ATOM 1457 O O . ALA A 1 186 ? 13.603 -2.162 -8.449 1.00 88.44 186 ALA A O 1
ATOM 1458 N N . ARG A 1 187 ? 14.686 -1.108 -6.788 1.00 82.69 187 ARG A N 1
ATOM 1459 C CA . ARG A 1 187 ? 13.460 -0.700 -6.083 1.00 82.69 187 ARG A CA 1
ATOM 1460 C C . ARG A 1 187 ? 12.614 0.247 -6.930 1.00 82.69 187 ARG A C 1
ATOM 1462 O O . ARG A 1 187 ? 11.410 0.064 -7.001 1.00 82.69 187 ARG A O 1
ATOM 1469 N N . GLN A 1 188 ? 13.223 1.217 -7.605 1.00 85.88 188 GLN A N 1
ATOM 1470 C CA . GLN A 1 188 ? 12.508 2.150 -8.485 1.00 85.88 188 GLN A CA 1
ATOM 1471 C C . GLN A 1 188 ? 11.817 1.442 -9.652 1.00 85.88 188 GLN A C 1
ATOM 1473 O O . GLN A 1 188 ? 10.658 1.731 -9.933 1.00 85.88 188 GLN A O 1
ATOM 1478 N N . ILE A 1 189 ? 12.500 0.483 -10.282 1.00 91.44 189 ILE A N 1
ATOM 1479 C CA . ILE A 1 189 ? 11.928 -0.354 -11.342 1.00 91.44 189 ILE A CA 1
ATOM 1480 C C . ILE A 1 189 ? 10.769 -1.190 -10.788 1.00 91.44 189 ILE A C 1
ATOM 1482 O O . ILE A 1 189 ? 9.703 -1.226 -11.396 1.00 91.44 189 ILE A O 1
ATOM 1486 N N . TYR A 1 190 ? 10.948 -1.829 -9.626 1.00 87.25 190 TYR A N 1
ATOM 1487 C CA . TYR A 1 190 ? 9.911 -2.643 -8.981 1.00 87.25 190 TYR A CA 1
ATOM 1488 C C . TYR A 1 190 ? 8.647 -1.825 -8.727 1.00 87.25 190 TYR A C 1
ATOM 1490 O O . TYR A 1 190 ? 7.552 -2.220 -9.115 1.00 87.25 190 TYR A O 1
ATOM 1498 N N . LEU A 1 191 ? 8.827 -0.647 -8.140 1.00 81.44 191 LEU A N 1
ATOM 1499 C CA . LEU A 1 191 ? 7.749 0.256 -7.775 1.00 81.44 191 LEU A CA 1
ATOM 1500 C C . LEU A 1 191 ? 7.020 0.790 -9.017 1.00 81.44 191 LEU A C 1
ATOM 1502 O O . LEU A 1 191 ? 5.797 0.743 -9.059 1.00 81.44 191 LEU A O 1
ATOM 1506 N N . ALA A 1 192 ? 7.751 1.197 -10.061 1.00 87.31 192 ALA A N 1
ATOM 1507 C CA . ALA A 1 192 ? 7.145 1.622 -11.323 1.00 87.31 192 ALA A CA 1
ATOM 1508 C C . ALA A 1 192 ? 6.351 0.494 -12.002 1.00 87.31 192 ALA A C 1
ATOM 1510 O O . ALA A 1 192 ? 5.258 0.728 -12.511 1.00 87.31 192 ALA A O 1
ATOM 1511 N N . THR A 1 193 ? 6.894 -0.727 -12.002 1.00 91.75 193 THR A N 1
ATOM 1512 C CA . THR A 1 193 ? 6.235 -1.904 -12.592 1.00 91.75 193 THR A CA 1
ATOM 1513 C C . THR A 1 193 ? 4.947 -2.234 -11.848 1.00 91.75 193 THR A C 1
ATOM 1515 O O . THR A 1 193 ? 3.921 -2.474 -12.477 1.00 91.75 193 THR A O 1
ATOM 1518 N N . TRP A 1 194 ? 4.994 -2.208 -10.513 1.00 86.31 194 TRP A N 1
ATOM 1519 C CA . TRP A 1 194 ? 3.833 -2.459 -9.667 1.00 86.31 194 TRP A CA 1
ATOM 1520 C C . TRP A 1 194 ? 2.724 -1.434 -9.901 1.00 86.31 194 TRP A C 1
ATOM 1522 O O . TRP A 1 194 ? 1.573 -1.816 -10.070 1.00 86.31 194 TRP A O 1
ATOM 1532 N N . THR A 1 195 ? 3.063 -0.144 -9.988 1.00 82.19 195 THR A N 1
ATOM 1533 C CA . THR A 1 195 ? 2.064 0.883 -10.301 1.00 82.19 195 THR A CA 1
ATOM 1534 C C . THR A 1 195 ? 1.423 0.642 -11.663 1.00 82.19 195 THR A C 1
ATOM 1536 O O . THR A 1 195 ? 0.206 0.656 -11.752 1.00 82.19 195 THR A O 1
ATOM 1539 N N . VAL A 1 196 ? 2.195 0.356 -12.717 1.00 86.38 196 VAL A N 1
ATOM 1540 C CA . VAL A 1 196 ? 1.598 0.037 -14.028 1.00 86.38 196 VAL A CA 1
ATOM 1541 C C . VAL A 1 196 ? 0.653 -1.162 -13.923 1.00 86.38 196 VAL A C 1
ATOM 1543 O O . VAL A 1 196 ? -0.441 -1.110 -14.470 1.00 86.38 196 VAL A O 1
ATOM 1546 N N . PHE A 1 197 ? 1.038 -2.213 -13.193 1.00 88.12 197 PHE A N 1
ATOM 1547 C CA . PHE A 1 197 ? 0.201 -3.398 -13.000 1.00 88.12 197 PHE A CA 1
ATOM 1548 C C . PHE A 1 197 ? -1.150 -3.090 -12.344 1.00 88.12 197 PHE A C 1
ATOM 1550 O O . PHE A 1 197 ? -2.171 -3.539 -12.853 1.00 88.12 197 PHE A O 1
ATOM 1557 N N . VAL A 1 198 ? -1.155 -2.312 -11.260 1.00 81.06 198 VAL A N 1
ATOM 1558 C CA . VAL A 1 198 ? -2.380 -1.938 -10.530 1.00 81.06 198 VAL A CA 1
ATOM 1559 C C . VAL A 1 198 ? -3.347 -1.212 -11.460 1.00 81.06 198 VAL A C 1
ATOM 1561 O O . VAL A 1 198 ? -4.477 -1.645 -11.632 1.00 81.06 198 VAL A O 1
ATOM 1564 N N . TRP A 1 199 ? -2.856 -0.202 -12.177 1.00 78.88 199 TRP A N 1
ATOM 1565 C CA . TRP A 1 199 ? -3.678 0.591 -13.092 1.00 78.88 199 TRP A CA 1
ATOM 1566 C C . TRP A 1 199 ? -4.190 -0.220 -14.288 1.00 78.88 199 TRP A C 1
ATOM 1568 O O . TRP A 1 199 ? -5.320 -0.040 -14.720 1.00 78.88 199 TRP A O 1
ATOM 1578 N N . CYS A 1 200 ? -3.384 -1.147 -14.807 1.00 83.19 200 CYS A N 1
ATOM 1579 C CA . CYS A 1 200 ? -3.813 -2.075 -15.854 1.00 83.19 200 CYS A CA 1
ATOM 1580 C C . CYS A 1 200 ? -4.916 -3.025 -15.380 1.00 83.19 200 CYS A C 1
ATOM 1582 O O . CYS A 1 200 ? -5.802 -3.375 -16.151 1.00 83.19 200 CYS A O 1
ATOM 1584 N N . ARG A 1 201 ? -4.840 -3.484 -14.127 1.00 84.38 201 ARG A N 1
ATOM 1585 C CA . ARG A 1 201 ? -5.860 -4.351 -13.537 1.00 84.38 201 ARG A CA 1
ATOM 1586 C C . ARG A 1 201 ? -7.163 -3.581 -13.335 1.00 84.38 201 ARG A C 1
ATOM 1588 O O . ARG A 1 201 ? -8.213 -4.108 -13.672 1.00 84.38 201 ARG A O 1
ATOM 1595 N N . ASP A 1 202 ? -7.086 -2.346 -12.852 1.00 72.19 202 ASP A N 1
ATOM 1596 C CA . ASP A 1 202 ? -8.265 -1.497 -12.647 1.00 72.19 202 ASP A CA 1
ATOM 1597 C C . ASP A 1 202 ? -8.931 -1.119 -13.985 1.00 72.19 202 ASP A C 1
ATOM 1599 O O . ASP A 1 202 ? -10.150 -0.990 -14.064 1.00 72.19 202 ASP A O 1
ATOM 1603 N N . ALA A 1 203 ? -8.139 -1.009 -15.056 1.00 73.44 203 ALA A N 1
ATOM 1604 C CA . ALA A 1 203 ? -8.607 -0.832 -16.430 1.00 73.44 203 ALA A CA 1
ATOM 1605 C C . ALA A 1 203 ? -9.084 -2.131 -17.122 1.00 73.44 203 ALA A C 1
ATOM 1607 O O . ALA A 1 203 ? -9.451 -2.098 -18.296 1.00 73.44 203 ALA A O 1
ATOM 1608 N N . ASP A 1 204 ? -9.039 -3.278 -16.434 1.00 83.81 204 ASP A N 1
ATOM 1609 C CA . ASP A 1 204 ? -9.324 -4.615 -16.982 1.00 83.81 204 ASP A CA 1
ATOM 1610 C C . ASP A 1 204 ? -8.519 -4.949 -18.263 1.00 83.81 204 ASP A C 1
ATOM 1612 O O . ASP A 1 204 ? -8.971 -5.641 -19.176 1.00 83.81 204 ASP A O 1
ATOM 1616 N N . ASN A 1 205 ? -7.279 -4.449 -18.348 1.00 82.44 205 ASN A N 1
ATOM 1617 C CA . ASN A 1 205 ? -6.377 -4.649 -19.481 1.00 82.44 205 ASN A CA 1
ATOM 1618 C C . ASN A 1 205 ? -4.929 -4.882 -19.026 1.00 82.44 205 ASN A C 1
ATOM 1620 O O . ASN A 1 205 ? -4.125 -3.963 -18.874 1.00 82.44 205 ASN A O 1
ATOM 1624 N N . LEU A 1 206 ? -4.551 -6.152 -18.875 1.00 92.38 206 LEU A N 1
ATOM 1625 C CA . LEU A 1 206 ? -3.234 -6.548 -18.366 1.00 92.38 206 LEU A CA 1
ATOM 1626 C C . LEU A 1 206 ? -2.110 -6.565 -19.417 1.00 92.38 206 LEU A C 1
ATOM 1628 O O . LEU A 1 206 ? -0.965 -6.878 -19.076 1.00 92.38 206 LEU A O 1
ATOM 1632 N N . GLU A 1 207 ? -2.378 -6.249 -20.688 1.00 93.31 207 GLU A N 1
ATOM 1633 C CA . GLU A 1 207 ? -1.370 -6.389 -21.745 1.00 93.31 207 GLU A CA 1
ATOM 1634 C C . GLU A 1 207 ? -0.172 -5.450 -21.532 1.00 93.31 207 GLU A C 1
ATOM 1636 O O . GLU A 1 207 ? 0.990 -5.859 -21.669 1.00 93.31 207 GLU A O 1
ATOM 1641 N N . ALA A 1 208 ? -0.440 -4.200 -21.152 1.00 90.75 208 ALA A N 1
ATOM 1642 C CA . ALA A 1 208 ? 0.599 -3.227 -20.843 1.00 90.75 208 ALA A CA 1
ATOM 1643 C C . ALA A 1 208 ? 1.445 -3.682 -19.641 1.00 90.75 208 ALA A C 1
ATOM 1645 O O . ALA A 1 208 ? 2.678 -3.684 -19.712 1.00 90.75 208 ALA A O 1
ATOM 1646 N N . ALA A 1 209 ? 0.796 -4.164 -18.575 1.00 93.56 209 ALA A N 1
ATOM 1647 C CA . ALA A 1 209 ? 1.462 -4.702 -17.392 1.00 93.56 209 ALA A CA 1
ATOM 1648 C C . ALA A 1 209 ? 2.373 -5.889 -17.729 1.00 93.56 209 ALA A C 1
ATOM 1650 O O . ALA A 1 209 ? 3.530 -5.920 -17.300 1.00 93.56 209 ALA A O 1
ATOM 1651 N N . TYR A 1 210 ? 1.895 -6.831 -18.548 1.00 96.56 210 TYR A N 1
ATOM 1652 C CA . TYR A 1 210 ? 2.688 -7.973 -18.997 1.00 96.56 210 TYR A CA 1
ATOM 1653 C C . TYR A 1 210 ? 3.961 -7.511 -19.719 1.00 96.56 210 TYR A C 1
ATOM 1655 O O . TYR A 1 210 ? 5.071 -7.859 -19.306 1.00 96.56 210 TYR A O 1
ATOM 1663 N N . ARG A 1 211 ? 3.832 -6.653 -20.738 1.00 96.88 211 ARG A N 1
ATOM 1664 C CA . ARG A 1 211 ? 4.977 -6.154 -21.523 1.00 96.88 211 ARG A CA 1
ATOM 1665 C C . ARG A 1 211 ? 5.982 -5.378 -20.661 1.00 96.88 211 ARG A C 1
ATOM 1667 O O . ARG A 1 211 ? 7.193 -5.585 -20.782 1.00 96.88 211 ARG A O 1
ATOM 1674 N N . CYS A 1 212 ? 5.494 -4.513 -19.774 1.00 95.81 212 CYS A N 1
ATOM 1675 C CA . CYS A 1 212 ? 6.325 -3.734 -18.857 1.00 95.81 212 CYS A CA 1
ATOM 1676 C C . CYS A 1 212 ? 7.047 -4.626 -17.835 1.00 95.81 212 CYS A C 1
ATOM 1678 O O . CYS A 1 212 ? 8.232 -4.414 -17.578 1.00 95.81 212 CYS A O 1
ATOM 1680 N N . SER A 1 213 ? 6.388 -5.667 -17.313 1.00 95.81 213 SER A N 1
ATOM 1681 C CA . SER A 1 213 ? 6.985 -6.601 -16.348 1.00 95.81 213 SER A CA 1
ATOM 1682 C C . SER A 1 213 ? 8.136 -7.425 -16.937 1.00 95.81 213 SER A C 1
ATOM 1684 O O . SER A 1 213 ? 9.165 -7.610 -16.279 1.00 95.81 213 SER A O 1
ATOM 1686 N N . VAL A 1 214 ? 8.021 -7.848 -18.202 1.00 96.50 214 VAL A N 1
ATOM 1687 C CA . VAL A 1 214 ? 9.099 -8.544 -18.922 1.00 96.50 214 VAL A CA 1
ATOM 1688 C C . VAL A 1 214 ? 10.317 -7.633 -19.049 1.00 96.50 214 VAL A C 1
ATOM 1690 O O . VAL A 1 214 ? 11.431 -8.026 -18.696 1.00 96.50 214 VAL A O 1
ATOM 1693 N N . LEU A 1 215 ? 10.114 -6.389 -19.489 1.00 96.19 215 LEU A N 1
ATOM 1694 C CA . LEU A 1 215 ? 11.202 -5.421 -19.623 1.00 96.19 215 LEU A CA 1
ATOM 1695 C C . LEU A 1 215 ? 11.853 -5.103 -18.268 1.00 96.19 215 LEU A C 1
ATOM 1697 O O . LEU A 1 215 ? 13.081 -5.086 -18.159 1.00 96.19 215 LEU A O 1
ATOM 1701 N N . ALA A 1 216 ? 11.040 -4.885 -17.234 1.00 96.06 216 ALA A N 1
ATOM 1702 C CA . ALA A 1 216 ? 11.504 -4.629 -15.877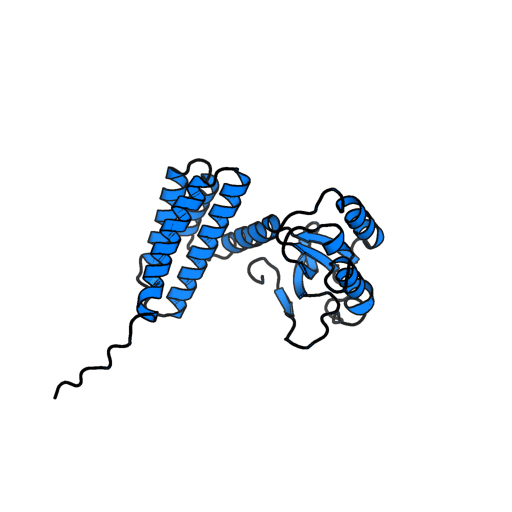 1.00 96.06 216 ALA A CA 1
ATOM 1703 C C . ALA A 1 216 ? 12.365 -5.779 -15.345 1.00 96.06 216 ALA A C 1
ATOM 1705 O O . ALA A 1 216 ? 13.443 -5.536 -14.806 1.00 96.06 216 ALA A O 1
ATOM 1706 N N . THR A 1 217 ? 11.935 -7.024 -15.561 1.00 95.06 217 THR A N 1
ATOM 1707 C CA . THR A 1 217 ? 12.674 -8.225 -15.150 1.00 95.06 217 THR A CA 1
ATOM 1708 C C . THR A 1 217 ? 14.042 -8.295 -15.823 1.00 95.06 217 THR A C 1
ATOM 1710 O O . THR A 1 217 ? 15.051 -8.504 -15.148 1.00 95.06 217 THR A O 1
ATOM 1713 N N . LEU A 1 218 ? 14.106 -8.048 -17.137 1.00 94.62 218 LEU A N 1
ATOM 1714 C CA . LEU A 1 218 ? 15.370 -8.018 -17.881 1.00 94.62 218 LEU A CA 1
ATOM 1715 C C . LEU A 1 218 ? 16.311 -6.921 -17.360 1.00 94.62 218 LEU A C 1
ATOM 1717 O O . LEU A 1 218 ? 17.493 -7.173 -17.126 1.00 94.62 218 LEU A O 1
ATOM 1721 N N . ARG A 1 219 ? 15.786 -5.718 -17.102 1.00 92.69 219 ARG A N 1
ATOM 1722 C CA . ARG A 1 219 ? 16.573 -4.603 -16.552 1.00 92.69 219 ARG A CA 1
ATOM 1723 C C . ARG A 1 219 ? 17.057 -4.881 -15.126 1.00 92.69 219 ARG A C 1
ATOM 1725 O O . ARG A 1 219 ? 18.201 -4.571 -14.803 1.00 92.69 219 ARG A O 1
ATOM 1732 N N . MET A 1 220 ? 16.234 -5.498 -14.278 1.00 91.44 220 MET A N 1
ATOM 1733 C CA . MET A 1 220 ? 16.649 -5.919 -12.934 1.00 91.44 220 MET A CA 1
ATOM 1734 C C . MET A 1 220 ? 17.733 -6.995 -12.981 1.00 91.44 220 MET A C 1
ATOM 1736 O O . MET A 1 220 ? 18.694 -6.927 -12.213 1.00 91.44 220 MET A O 1
ATOM 1740 N N . TRP A 1 221 ? 17.619 -7.960 -13.897 1.00 91.94 221 TRP A N 1
ATOM 1741 C CA . TRP A 1 221 ? 18.653 -8.969 -14.104 1.00 91.94 221 TRP A CA 1
ATOM 1742 C C . TRP A 1 221 ? 19.999 -8.328 -14.451 1.00 91.94 221 TRP A C 1
ATOM 1744 O O . TRP A 1 221 ? 21.010 -8.652 -13.825 1.00 91.94 221 TRP A O 1
ATOM 1754 N N . ASP A 1 222 ? 20.018 -7.360 -15.369 1.00 89.31 222 ASP A N 1
ATOM 1755 C CA . ASP A 1 222 ? 21.243 -6.646 -15.739 1.00 89.31 222 ASP A CA 1
ATOM 1756 C C . ASP A 1 222 ? 21.899 -5.911 -14.561 1.00 89.31 222 ASP A C 1
ATOM 1758 O O . ASP A 1 222 ? 23.128 -5.880 -14.472 1.00 89.31 222 ASP A O 1
ATOM 1762 N N . LEU A 1 223 ? 21.109 -5.388 -13.617 1.00 88.19 223 LEU A N 1
ATOM 1763 C CA . LEU A 1 223 ? 21.616 -4.742 -12.400 1.00 88.19 223 LEU A CA 1
ATOM 1764 C C . LEU A 1 223 ? 22.208 -5.741 -11.392 1.00 88.19 223 LEU A C 1
ATOM 1766 O O . LEU A 1 223 ? 23.116 -5.395 -10.627 1.00 88.19 223 LEU A O 1
ATOM 1770 N N . CYS A 1 224 ? 21.690 -6.970 -11.359 1.00 86.56 224 CYS A N 1
ATOM 1771 C CA . CYS A 1 224 ? 22.003 -7.945 -10.318 1.00 86.56 224 CYS A CA 1
ATOM 1772 C C . CYS A 1 224 ? 22.984 -9.044 -10.751 1.00 86.56 224 CYS A C 1
ATOM 1774 O O . CYS A 1 224 ? 23.677 -9.570 -9.882 1.00 86.56 224 CYS A O 1
ATOM 1776 N N . LYS A 1 225 ? 23.106 -9.362 -12.047 1.00 85.88 225 LYS A N 1
ATOM 1777 C CA . LYS A 1 225 ? 23.873 -10.515 -12.573 1.00 85.88 225 LYS A CA 1
ATOM 1778 C C . LYS A 1 225 ? 25.324 -10.612 -12.088 1.00 85.88 225 LYS A C 1
ATOM 1780 O O . LYS A 1 225 ? 25.831 -11.708 -11.855 1.00 85.88 225 LYS A O 1
ATOM 1785 N N . GLU A 1 226 ? 25.988 -9.480 -11.867 1.00 80.94 226 GLU A N 1
ATOM 1786 C CA . GLU A 1 226 ? 27.369 -9.452 -11.362 1.00 80.94 226 GLU A CA 1
ATOM 1787 C C . GLU A 1 226 ? 27.499 -9.995 -9.930 1.00 80.94 226 GLU A C 1
ATOM 1789 O O . GLU A 1 226 ? 28.548 -10.519 -9.572 1.00 80.94 226 GLU A O 1
ATOM 1794 N N . HIS A 1 227 ? 26.436 -9.935 -9.120 1.00 78.81 227 HIS A N 1
ATOM 1795 C CA . HIS A 1 227 ? 26.431 -10.483 -7.759 1.00 78.81 227 HIS A CA 1
ATOM 1796 C C . HIS A 1 227 ? 26.319 -12.013 -7.736 1.00 78.81 227 HIS A C 1
ATOM 1798 O O . HIS A 1 227 ? 26.680 -12.633 -6.740 1.00 78.81 227 HIS A O 1
ATOM 1804 N N . PHE A 1 228 ? 25.834 -12.616 -8.825 1.00 73.56 228 PHE A N 1
ATOM 1805 C CA . PHE A 1 228 ? 25.736 -14.068 -8.989 1.00 73.56 228 PHE A CA 1
ATOM 1806 C C . PHE A 1 228 ? 26.965 -14.668 -9.684 1.00 73.56 228 PHE A C 1
ATOM 1808 O O . PHE A 1 228 ? 27.119 -15.887 -9.723 1.00 73.56 228 PHE A O 1
ATOM 1815 N N . SER A 1 229 ? 27.851 -13.829 -10.229 1.00 69.50 229 SER A N 1
ATOM 1816 C CA . SER A 1 229 ? 29.085 -14.291 -10.861 1.00 69.50 229 SER A CA 1
ATOM 1817 C C . SER A 1 229 ? 30.109 -14.703 -9.791 1.00 69.50 229 SER A C 1
ATOM 1819 O O . SER A 1 229 ? 30.325 -13.948 -8.839 1.00 69.50 229 SER A O 1
ATOM 1821 N N . PRO A 1 230 ? 30.787 -15.861 -9.922 1.00 56.62 230 PRO A N 1
ATOM 1822 C CA . PRO A 1 230 ? 31.870 -16.224 -9.017 1.00 56.62 230 PRO A CA 1
ATOM 1823 C C . PRO A 1 230 ? 32.955 -15.143 -9.058 1.00 56.62 230 PRO A C 1
ATOM 1825 O O . PRO A 1 230 ? 33.376 -14.732 -10.143 1.00 56.62 230 PRO A O 1
ATOM 1828 N N . LYS A 1 231 ? 33.442 -14.688 -7.895 1.00 53.56 231 LYS A N 1
ATOM 1829 C CA . LYS A 1 231 ? 34.629 -13.822 -7.844 1.00 53.56 231 LYS A CA 1
ATOM 1830 C C . LYS A 1 231 ? 35.767 -14.539 -8.575 1.00 53.56 231 LYS A C 1
ATOM 1832 O O . LYS A 1 231 ? 36.235 -15.574 -8.105 1.00 53.56 231 LYS A O 1
ATOM 1837 N N . LYS A 1 232 ? 36.240 -13.993 -9.701 1.00 50.09 232 LYS A N 1
ATOM 1838 C CA . LYS A 1 232 ? 37.545 -14.377 -10.250 1.00 50.09 232 LYS A CA 1
ATOM 1839 C C . LYS A 1 232 ? 38.587 -14.004 -9.198 1.00 50.09 232 LYS A C 1
ATOM 1841 O O . LYS A 1 232 ? 38.922 -12.832 -9.048 1.00 50.09 232 LYS A O 1
ATOM 1846 N N . ASN A 1 233 ? 39.049 -14.992 -8.433 1.00 42.19 233 ASN A N 1
ATOM 1847 C CA . ASN A 1 233 ? 40.222 -14.836 -7.585 1.00 42.19 233 ASN A CA 1
ATOM 1848 C C . ASN A 1 233 ? 41.368 -14.348 -8.473 1.00 42.19 233 ASN A C 1
ATOM 1850 O O . ASN A 1 233 ? 41.628 -14.930 -9.526 1.00 42.19 233 ASN A O 1
ATOM 1854 N N . GLY A 1 234 ? 41.981 -13.233 -8.074 1.00 42.56 234 GLY A N 1
ATOM 1855 C CA . GLY A 1 234 ? 43.022 -12.567 -8.840 1.00 42.56 234 GLY A CA 1
ATOM 1856 C C . GLY A 1 234 ? 44.124 -13.542 -9.236 1.00 42.56 234 GLY A C 1
ATOM 1857 O O . GLY A 1 234 ? 44.755 -14.159 -8.378 1.00 42.56 234 GLY A O 1
ATOM 1858 N N . ALA A 1 235 ? 44.358 -13.659 -10.541 1.00 37.38 235 ALA A N 1
ATOM 1859 C CA . ALA A 1 235 ? 45.589 -14.226 -11.051 1.00 37.38 235 ALA A CA 1
ATOM 1860 C C . ALA A 1 235 ? 46.723 -13.289 -10.619 1.00 37.38 235 ALA A C 1
ATOM 1862 O O . ALA A 1 235 ? 46.863 -12.184 -11.141 1.00 37.38 235 ALA A O 1
ATOM 1863 N N . LYS A 1 236 ? 47.496 -13.710 -9.615 1.00 40.03 236 LYS A N 1
ATOM 1864 C CA . LYS A 1 236 ? 48.823 -13.151 -9.378 1.00 40.03 236 LYS A CA 1
ATOM 1865 C C . LYS A 1 236 ? 49.684 -13.572 -10.567 1.00 40.03 236 LYS A C 1
ATOM 1867 O O . LYS A 1 236 ? 49.937 -14.760 -10.741 1.00 40.03 236 LYS A O 1
ATOM 1872 N N . THR A 1 237 ? 50.085 -12.614 -11.391 1.00 39.56 237 THR A N 1
ATOM 1873 C CA . THR A 1 237 ? 51.223 -12.760 -12.302 1.00 39.56 237 THR A CA 1
ATOM 1874 C C . THR A 1 237 ? 52.478 -12.990 -11.462 1.00 39.56 237 THR A C 1
ATOM 1876 O O . THR A 1 237 ? 52.819 -12.141 -10.635 1.00 39.56 237 THR A O 1
ATOM 1879 N N . CYS A 1 238 ? 53.096 -14.159 -11.638 1.00 38.06 238 CYS A N 1
ATOM 1880 C CA . CYS A 1 238 ? 54.503 -14.399 -11.329 1.00 38.06 238 CYS A CA 1
ATOM 1881 C C . CYS A 1 238 ? 55.366 -13.914 -12.493 1.00 38.06 238 CYS A C 1
ATOM 1883 O O . CYS A 1 238 ? 54.877 -14.000 -13.644 1.00 38.06 238 CYS A O 1
#

Secondary structure (DSSP, 8-state):
-GGGT-EEEE-PPTTS--TT-SEEEEEE-TTT-SEEEEEEEEE-S-B-HHHHHSSTTSHHHHHHHIIIIIHHHHS-TTTTTS-EEEEEEESS-B-TTTHHHHHHHHHHH-BTTTEEEEEE-HHHHHHHHHHHHHHTTSS-HHHHHHHHHHHHTTTSHHHHHHHHHHHHHHHHSS---SHHHHHHHHHHHHHHHHHHHHHHHHTT--HHHHHHHHHHHHHHHHHHHHHHS---------

Foldseek 3Di:
DVLLQWAWPDADDPPDDCLLFRTWTWGQDPPPRDIAIEGEREDEDEQDPCLCDNDPNHNPSSVVSCLPPCLVPPDDPVRNQAAYEYEYEYAAYYDPVCVVVVVVVQVVSDDPRHYHYHYHYNLNVLVSLLVSLLPPCLDPPVLSVLLVQLLVVLVPLVRNLVSLVVSLCVLPVDPDPDLVSLVSSLVVLVSSLSSSQSSCVVVVHCNNSVSSVVVSVVSNCVSCVVVVDPPPDDDDDD

Radius of gyration: 21.92 Å; chains: 1; bounding box: 77×35×55 Å

Sequence (238 aa):
MSEVGYTVISRPKRGTTQYGVDVAATGPHPETGEKAMFLLSIKSGNLARDEWATGKQALRPSLEEILDVYIPKHVSKRYQQMPKIIALCFGGDIEEDVRPRIDGFIDKQTVPNEIEFAEWNGDYIADLIASGLLRENIFSKALQTSFRKAVALVDEPAVCYSHFRDLLDGLTANAPQKPADRLRIARQIYLATWTVFVWCRDADNLEAAYRCSVLATLRMWDLCKEHFSPKKNGAKTC